Protein AF-0000000075460257 (afdb_homodimer)

Secondary structure (DSSP, 8-state):
------------------HHHHHHHHHHHTEE-----SSSTTSS--EEGGG--TT--EEEEETTEEEEE-HHHHHHH-HHHHHHHHHHHHS-SS--EETTEEEEEE-S-HHHHHHHHHHHHHGGGTTT-TTS---HHHHHHHHHHHHHTT-HHHHHHHHHHHHHH-TTT--GGGTSS-------/------------------HHHHHHHHHHHTEE-----SSSTTSS--EEGGG--TT--EEEEETTEEEEE-HHHHHHH-HHHHHHHHHHHHTTTS--EETTEEEEEE-S-HHHHHHHHHHHHHGGGTTT-TTS---HHHHHHHHHHHHHTT-HHHHHHHHHHHHHH-TTT--GGGTSS-------

Sequence (368 aa):
MVCHSQIQVDIGNNSTPSKKRRKLKKLEENVNTAYASQYAMETFQPWYAELCWHDRNIIIAADQMSFKLHTSMLEQHSSVFSKLLDDTQARHNSPELFEGCRILRVDDKGVYLAEFFWILYDGGGGFFDWRKPIEVTDLRRITLIAIKYKVQHIIDEAVICLEYFFPTSFKPDHFNSDFYIGSDMVCHSQIQVDIGNNSTPSKKRRKLKKLEENVNTAYASQYAMETFQPWYAELCWHDRNIIIAADQMSFKLHTSMLEQHSSVFSKLLDDTQARHNSPELFEGCRILRVDDKGVYLAEFFWILYDGGGGFFDWRKPIEVTDLRRITLIAIKYKVQHIIDEAVICLEYFFPTSFKPDHFNSDFYIGSD

Radius of gyration: 25.61 Å; Cα contacts (8 Å, |Δi|>4): 403; chains: 2; bounding box: 89×78×81 Å

Nearest PDB structures (foldseek):
  8h37-assembly1_P  TM=7.900E-01  e=2.612E-03  Homo sapiens
  4apf-assembly1_A-2  TM=6.770E-01  e=4.225E-03  Homo sapiens
  6ocr-assembly1_E  TM=6.531E-01  e=2.141E-02  Homo sapiens
  7sa1-assembly1_A  TM=5.956E-01  e=5.179E-01  Arabidopsis thaliana
  7sa1-assembly2_C  TM=5.948E-01  e=7.888E-01  Arabidopsis thaliana

Organism: Phanerochaete carnosa (strain HHB-10118-sp) (NCBI:txid650164)

Solvent-accessible surface area (backbone atoms only — not comparable to full-atom values): 21588 Å² total; per-residue (Å²): 135,84,84,79,78,77,79,79,76,78,78,76,79,81,74,67,79,51,75,68,56,52,56,51,44,52,58,57,61,46,30,46,68,64,89,50,61,83,80,84,52,75,80,57,45,43,34,44,41,88,46,63,50,90,71,41,55,27,31,42,38,15,78,69,22,27,38,46,35,45,62,51,63,42,39,74,46,9,68,50,48,36,49,53,52,48,50,54,62,68,45,50,102,67,67,54,66,56,96,88,16,45,57,47,78,49,88,53,60,27,73,59,48,50,53,46,51,36,32,66,68,61,45,43,83,50,67,80,37,82,90,49,92,71,57,67,68,59,51,51,50,50,36,51,52,23,56,74,36,49,25,56,71,57,35,51,54,42,48,54,46,37,52,68,78,33,52,86,78,49,58,71,75,55,64,78,39,83,68,67,77,69,84,117,136,82,82,79,79,79,78,79,76,79,76,77,80,80,75,67,79,51,74,69,55,50,57,52,45,50,56,55,60,45,30,45,64,65,90,50,62,83,80,88,51,75,80,57,42,42,33,42,42,87,49,63,50,89,70,40,56,27,30,40,36,15,76,70,22,24,38,46,35,45,61,50,63,41,40,74,47,9,65,51,48,35,48,53,50,48,51,49,56,67,56,45,86,65,64,52,66,56,96,89,15,45,57,46,76,49,88,51,59,26,74,61,47,50,52,48,50,38,33,67,69,60,46,43,84,49,66,80,39,83,89,50,92,71,56,67,66,58,51,50,50,50,36,50,52,24,56,75,36,48,26,57,70,57,36,52,53,41,49,53,47,37,50,67,77,33,50,87,78,46,58,70,74,54,65,79,41,82,68,65,77,69,86,117

Foldseek 3Di:
DPPPPPPPPCPPPPPPPDPVVVVLVVQVVQQDPPVCPDDPSVPAAGESNVQDDDPQAAWEGEDRYIYRHHLCLLVVQFVQSVVQVVCLVPDDPDFDDDPNHGYRYDHDHPSLVSQLVCCSPPNSVVQLPPVDDHDPVNLVSSLVVCLVRVRPVSVVSSLVSCCVVPVPVDDPVVSVPPPPPPPD/DPPPPPPPPCPPPPCPPDPVCVLLVVQVVQQDPPVCDDDPSVPAAGESNVQDDDPQAAWEGEDRYIYRHHLCLLVVQFVQSVVQVVVLVVVVPDFDDDPNHGYRYDHDHPSLVSQLVCCSPPVSVVQLPPVDDHDPVNLVSSCVVCLVRVRPVSVVSSLVSCCVVPVPVDDPVVSVPPPPPPPD

Structure (mmCIF, N/CA/C/O backbone):
data_AF-0000000075460257-model_v1
#
loop_
_entity.id
_entity.type
_entity.pdbx_description
1 polymer 'BTB domain-containing protein'
#
loop_
_atom_site.group_PDB
_atom_site.id
_atom_site.type_symbol
_atom_site.label_atom_id
_atom_site.label_alt_id
_atom_site.label_comp_id
_atom_site.label_asym_id
_atom_site.label_entity_id
_atom_site.label_seq_id
_atom_site.pdbx_PDB_ins_code
_atom_site.Cartn_x
_atom_site.Cartn_y
_atom_site.Cartn_z
_atom_site.occupancy
_atom_site.B_iso_or_equiv
_atom_site.auth_seq_id
_atom_site.auth_comp_id
_atom_site.auth_asym_id
_atom_site.auth_atom_id
_atom_site.pdbx_PDB_model_num
ATOM 1 N N . MET A 1 1 ? 17.438 47.594 53.219 1 24.16 1 MET A N 1
ATOM 2 C CA . MET A 1 1 ? 18.328 46.469 52.969 1 24.16 1 MET A CA 1
ATOM 3 C C . MET A 1 1 ? 17.562 45.25 52.438 1 24.16 1 MET A C 1
ATOM 5 O O . MET A 1 1 ? 16.859 44.594 53.188 1 24.16 1 MET A O 1
ATOM 9 N N . VAL A 1 2 ? 16.938 45.344 51.25 1 30.94 2 VAL A N 1
ATOM 10 C CA . VAL A 1 2 ? 15.906 44.531 50.625 1 30.94 2 VAL A CA 1
ATOM 11 C C . VAL A 1 2 ? 16.484 43.156 50.25 1 30.94 2 VAL A C 1
ATOM 13 O O . VAL A 1 2 ? 17.484 43.094 49.562 1 30.94 2 VAL A O 1
ATOM 16 N N . CYS A 1 3 ? 16.453 42.094 51.094 1 27.41 3 CYS A N 1
ATOM 17 C CA . CYS A 1 3 ? 17.016 40.75 51.094 1 27.41 3 CYS A CA 1
ATOM 18 C C . CYS A 1 3 ? 16.562 39.969 49.844 1 27.41 3 CYS A C 1
ATOM 20 O O . CYS A 1 3 ? 15.367 39.812 49.594 1 27.41 3 CYS A O 1
ATOM 22 N N . HIS A 1 4 ? 17.328 39.969 48.688 1 24.94 4 HIS A N 1
ATOM 23 C CA . HIS A 1 4 ? 17.234 39.344 47.375 1 24.94 4 HIS A CA 1
ATOM 24 C C . HIS A 1 4 ? 17.297 37.812 47.469 1 24.94 4 HIS A C 1
ATOM 26 O O . HIS A 1 4 ? 18.359 37.25 47.75 1 24.94 4 HIS A O 1
ATOM 32 N N . SER A 1 5 ? 16.438 37.156 48.125 1 26.36 5 SER A N 1
ATOM 33 C CA . SER A 1 5 ? 16.484 35.688 48.281 1 26.36 5 SER A CA 1
ATOM 34 C C . SER A 1 5 ? 16.562 35 46.906 1 26.36 5 SER A C 1
ATOM 36 O O . SER A 1 5 ? 15.734 35.25 46.031 1 26.36 5 SER A O 1
ATOM 38 N N . GLN A 1 6 ? 17.766 34.531 46.469 1 23.27 6 GLN A N 1
ATOM 39 C CA . GLN A 1 6 ? 18.203 33.812 45.281 1 23.27 6 GLN A CA 1
ATOM 40 C C . GLN A 1 6 ? 17.531 32.438 45.188 1 23.27 6 GLN A C 1
ATOM 42 O O . GLN A 1 6 ? 17.703 31.609 46.062 1 23.27 6 GLN A O 1
ATOM 47 N N . ILE A 1 7 ? 16.344 32.281 44.75 1 26.36 7 ILE A N 1
ATOM 48 C CA . ILE A 1 7 ? 15.664 31 44.562 1 26.36 7 ILE A CA 1
ATOM 49 C C . ILE A 1 7 ? 16.484 30.109 43.656 1 26.36 7 ILE A C 1
ATOM 51 O O . ILE A 1 7 ? 16.734 30.469 42.5 1 26.36 7 ILE A O 1
ATOM 55 N N . GLN A 1 8 ? 17.391 29.25 44.062 1 23.83 8 GLN A N 1
ATOM 56 C CA . GLN A 1 8 ? 18.219 28.25 43.375 1 23.83 8 GLN A CA 1
ATOM 57 C C . GLN A 1 8 ? 17.359 27.188 42.719 1 23.83 8 GLN A C 1
ATOM 59 O O . GLN A 1 8 ? 16.656 26.422 43.406 1 23.83 8 GLN A O 1
ATOM 64 N N . VAL A 1 9 ? 16.703 27.422 41.625 1 23.53 9 VAL A N 1
ATOM 65 C CA . VAL A 1 9 ? 15.953 26.422 40.875 1 23.53 9 VAL A CA 1
ATOM 66 C C . VAL A 1 9 ? 16.891 25.281 40.469 1 23.53 9 VAL A C 1
ATOM 68 O O . VAL A 1 9 ? 17.891 25.516 39.781 1 23.53 9 VAL A O 1
ATOM 71 N N . ASP A 1 10 ? 17.078 24.344 41.25 1 24.31 10 ASP A N 1
ATOM 72 C CA . ASP A 1 10 ? 17.828 23.109 40.969 1 24.31 10 ASP A CA 1
ATOM 73 C C . ASP A 1 10 ? 17.297 22.422 39.719 1 24.31 10 ASP A C 1
ATOM 75 O O . ASP A 1 10 ? 16.156 21.984 39.656 1 24.31 10 ASP A O 1
ATOM 79 N N . ILE A 1 11 ? 17.672 22.797 38.5 1 26.34 11 ILE A N 1
ATOM 80 C CA . ILE A 1 11 ? 17.484 22.234 37.156 1 26.34 11 ILE A CA 1
ATOM 81 C C . ILE A 1 11 ? 18.031 20.797 37.125 1 26.34 11 ILE A C 1
ATOM 83 O O . ILE A 1 11 ? 19.234 20.594 37.031 1 26.34 11 ILE A O 1
ATOM 87 N N . GLY A 1 12 ? 17.672 19.922 38 1 27.73 12 GLY A N 1
ATOM 88 C CA . GLY A 1 12 ? 18.172 18.547 37.906 1 27.73 12 GLY A CA 1
ATOM 89 C C . GLY A 1 12 ? 17.969 17.922 36.562 1 27.73 12 GLY A C 1
ATOM 90 O O . GLY A 1 12 ? 16.906 18.047 35.938 1 27.73 12 GLY A O 1
ATOM 91 N N . ASN A 1 13 ? 18.953 17.609 35.625 1 28.73 13 ASN A N 1
ATOM 92 C CA . ASN A 1 13 ? 19.281 17.109 34.312 1 28.73 13 ASN A CA 1
ATOM 93 C C . ASN A 1 13 ? 18.703 15.734 34.031 1 28.73 13 ASN A C 1
ATOM 95 O O . ASN A 1 13 ? 19.375 14.852 33.5 1 28.73 13 ASN A O 1
ATOM 99 N N . ASN A 1 14 ? 17.859 15.086 34.75 1 32.94 14 ASN A N 1
ATOM 100 C CA . ASN A 1 14 ? 17.516 13.719 34.406 1 32.94 14 ASN A CA 1
ATOM 101 C C . ASN A 1 14 ? 16.781 13.656 33.062 1 32.94 14 ASN A C 1
ATOM 103 O O . ASN A 1 14 ? 15.586 13.938 33 1 32.94 14 ASN A O 1
ATOM 107 N N . SER A 1 15 ? 17.375 14.008 31.906 1 30.78 15 SER A N 1
ATOM 108 C CA . SER A 1 15 ? 16.844 14.094 30.547 1 30.78 15 SER A CA 1
ATOM 109 C C . SER A 1 15 ? 16.203 12.781 30.125 1 30.78 15 SER A C 1
ATOM 111 O O . SER A 1 15 ? 16.875 11.742 30.094 1 30.78 15 SER A O 1
ATOM 113 N N . THR A 1 16 ? 15.031 12.438 30.5 1 36.16 16 THR A N 1
ATOM 114 C CA . THR A 1 16 ? 14.219 11.375 29.938 1 36.16 16 THR A CA 1
ATOM 115 C C . THR A 1 16 ? 14.383 11.312 28.422 1 36.16 16 THR A C 1
ATOM 117 O O . THR A 1 16 ? 14.367 12.344 27.75 1 36.16 16 THR A O 1
ATOM 120 N N . PRO A 1 17 ? 15.062 10.25 27.984 1 41.69 17 PRO A N 1
ATOM 121 C CA . PRO A 1 17 ? 15.336 10.164 26.547 1 41.69 17 PRO A CA 1
ATOM 122 C C . PRO A 1 17 ? 14.164 10.648 25.703 1 41.69 17 PRO A C 1
ATOM 124 O O . PRO A 1 17 ? 13 10.422 26.062 1 41.69 17 PRO A O 1
ATOM 127 N N . SER A 1 18 ? 14.328 11.547 24.906 1 40.16 18 SER A N 1
ATOM 128 C CA . SER A 1 18 ? 13.352 12.281 24.109 1 40.16 18 SER A CA 1
ATOM 129 C C . SER A 1 18 ? 12.469 11.328 23.312 1 40.16 18 SER A C 1
ATOM 131 O O . SER A 1 18 ? 12.898 10.234 22.938 1 40.16 18 SER A O 1
ATOM 133 N N . LYS A 1 19 ? 11.133 11.508 23.266 1 42.16 19 LYS A N 1
ATOM 134 C CA . LYS A 1 19 ? 10.117 10.82 22.469 1 42.16 19 LYS A CA 1
ATOM 135 C C . LYS A 1 19 ? 10.664 10.391 21.125 1 42.16 19 LYS A C 1
ATOM 137 O O . LYS A 1 19 ? 10.242 9.375 20.562 1 42.16 19 LYS A O 1
ATOM 142 N N . LYS A 1 20 ? 11.602 11.234 20.469 1 42.28 20 LYS A N 1
ATOM 143 C CA . LYS A 1 20 ? 12.328 10.906 19.25 1 42.28 20 LYS A CA 1
ATOM 144 C C . LYS A 1 20 ? 13.086 9.586 19.406 1 42.28 20 LYS A C 1
ATOM 146 O O . LYS A 1 20 ? 13.086 8.758 18.484 1 42.28 20 LYS A O 1
ATOM 151 N N . ARG A 1 21 ? 13.773 9.359 20.484 1 48.41 21 ARG A N 1
ATOM 152 C CA . ARG A 1 21 ? 14.633 8.211 20.734 1 48.41 21 ARG A CA 1
ATOM 153 C C . ARG A 1 21 ? 13.805 6.938 20.906 1 48.41 21 ARG A C 1
ATOM 155 O O . ARG A 1 21 ? 14.234 5.859 20.484 1 48.41 21 ARG A O 1
ATOM 162 N N . ARG A 1 22 ? 12.57 7.086 21.344 1 41.91 22 ARG A N 1
ATOM 163 C CA . ARG A 1 22 ? 11.773 5.895 21.625 1 41.91 22 ARG A CA 1
ATOM 164 C C . ARG A 1 22 ? 11.227 5.289 20.344 1 41.91 22 ARG A C 1
ATOM 166 O O . ARG A 1 22 ? 11.219 4.066 20.172 1 41.91 22 ARG A O 1
ATOM 173 N N . LYS A 1 23 ? 10.672 6.102 19.484 1 43.91 23 LYS A N 1
ATOM 174 C CA . LYS A 1 23 ? 10.148 5.621 18.203 1 43.91 23 LYS A CA 1
ATOM 175 C C . LYS A 1 23 ? 11.266 5.066 17.328 1 43.91 23 LYS A C 1
ATOM 177 O O . LYS A 1 23 ? 11.109 4.016 16.703 1 43.91 23 LYS A O 1
ATOM 182 N N . LEU A 1 24 ? 12.383 5.715 17.328 1 47.12 24 LEU A N 1
ATOM 183 C CA . LEU A 1 24 ? 13.555 5.211 16.625 1 47.12 24 LEU A CA 1
ATOM 184 C C . LEU A 1 24 ? 13.992 3.863 17.188 1 47.12 24 LEU A C 1
ATOM 186 O O . LEU A 1 24 ? 14.352 2.955 16.422 1 47.12 24 LEU A O 1
ATOM 190 N N . LYS A 1 25 ? 13.945 3.848 18.438 1 48.03 25 LYS A N 1
ATOM 191 C CA . LYS A 1 25 ? 14.336 2.605 19.094 1 48.03 25 LYS A CA 1
ATOM 192 C C . LYS A 1 25 ? 13.383 1.47 18.734 1 48.03 25 LYS A C 1
ATOM 194 O O . LYS A 1 25 ? 13.812 0.341 18.5 1 48.03 25 LYS A O 1
ATOM 199 N N . LYS A 1 26 ? 12.117 1.78 18.703 1 47.75 26 LYS A N 1
ATOM 200 C CA . LYS A 1 26 ? 11.156 0.732 18.359 1 47.75 26 LYS A CA 1
ATOM 201 C C . LYS A 1 26 ? 11.328 0.271 16.922 1 47.75 26 LYS A C 1
ATOM 203 O O . LYS A 1 26 ? 11.219 -0.922 16.625 1 47.75 26 LYS A O 1
ATOM 208 N N . LEU A 1 27 ? 11.578 1.209 16.047 1 47.38 27 LEU A N 1
ATOM 209 C CA . LEU A 1 27 ? 11.875 0.872 14.648 1 47.38 27 LEU A CA 1
ATOM 210 C C . LEU A 1 27 ? 13.141 0.035 14.547 1 47.38 27 LEU A C 1
ATOM 212 O O . LEU A 1 27 ? 13.195 -0.934 13.789 1 47.38 27 LEU A O 1
ATOM 216 N N . GLU A 1 28 ? 14.109 0.476 15.359 1 49.75 28 GLU A N 1
ATOM 217 C CA . GLU A 1 28 ? 15.352 -0.292 15.422 1 49.75 28 GLU A CA 1
ATOM 218 C C . GLU A 1 28 ? 15.109 -1.681 16 1 49.75 28 GLU A C 1
ATOM 220 O O . GLU A 1 28 ? 15.711 -2.66 15.562 1 49.75 28 GLU A O 1
ATOM 225 N N . GLU A 1 29 ? 14.219 -1.732 16.906 1 50.56 29 GLU A N 1
ATOM 226 C CA . GLU A 1 29 ? 13.953 -3.016 17.547 1 50.56 29 GLU A CA 1
ATOM 227 C C . GLU A 1 29 ? 13.25 -3.977 16.594 1 50.56 29 GLU A C 1
ATOM 229 O O . GLU A 1 29 ? 13.438 -5.191 16.672 1 50.56 29 GLU A O 1
ATOM 234 N N . ASN A 1 30 ? 12.414 -3.424 15.719 1 45.25 30 ASN A N 1
ATOM 235 C CA . ASN A 1 30 ? 11.688 -4.32 14.82 1 45.25 30 ASN A CA 1
ATOM 236 C C . ASN A 1 30 ? 12.586 -4.824 13.695 1 45.25 30 ASN A C 1
ATOM 238 O O . ASN A 1 30 ? 12.102 -5.461 12.75 1 45.25 30 ASN A O 1
ATOM 242 N N . VAL A 1 31 ? 13.773 -4.406 13.688 1 40.16 31 VAL A N 1
ATOM 243 C CA . VAL A 1 31 ? 14.742 -4.957 12.742 1 40.16 31 VAL A CA 1
ATOM 244 C C . VAL A 1 31 ? 15.156 -6.355 13.195 1 40.16 31 VAL A C 1
ATOM 246 O O . VAL A 1 31 ? 15.711 -6.527 14.289 1 40.16 31 VAL A O 1
ATOM 249 N N . ASN A 1 32 ? 14.328 -7.395 12.883 1 40.88 32 ASN A N 1
ATOM 250 C CA . ASN A 1 32 ? 14.672 -8.773 13.219 1 40.88 32 ASN A CA 1
ATOM 251 C C . ASN A 1 32 ? 15.992 -9.188 12.578 1 40.88 32 ASN A C 1
ATOM 253 O O . ASN A 1 32 ? 16.188 -9.016 11.375 1 40.88 32 ASN A O 1
ATOM 257 N N . THR A 1 33 ? 17.016 -9.406 13.398 1 35.09 33 THR A N 1
ATOM 258 C CA . THR A 1 33 ? 18.281 -10.039 13.094 1 35.09 33 THR A CA 1
ATOM 259 C C . THR A 1 33 ? 18.094 -11.492 12.688 1 35.09 33 THR A C 1
ATOM 261 O O . THR A 1 33 ? 19.031 -12.164 12.273 1 35.09 33 THR A O 1
ATOM 264 N N . ALA A 1 34 ? 16.906 -12.109 12.836 1 32.22 34 ALA A N 1
ATOM 265 C CA . ALA A 1 34 ? 16.938 -13.57 12.812 1 32.22 34 ALA A CA 1
ATOM 266 C C . ALA A 1 34 ? 17.25 -14.086 11.414 1 32.22 34 ALA A C 1
ATOM 268 O O . ALA A 1 34 ? 17.703 -15.227 11.25 1 32.22 34 ALA A O 1
ATOM 269 N N . TYR A 1 35 ? 16.422 -13.719 10.414 1 32.41 35 TYR A N 1
ATOM 270 C CA . TYR A 1 35 ? 16.734 -14.5 9.219 1 32.41 35 TYR A CA 1
ATOM 271 C C . TYR A 1 35 ? 18.219 -14.422 8.883 1 32.41 35 TYR A C 1
ATOM 273 O O . TYR A 1 35 ? 18.594 -13.875 7.844 1 32.41 35 TYR A O 1
ATOM 281 N N . ALA A 1 36 ? 19.078 -14.203 9.844 1 30.14 36 ALA A N 1
ATOM 282 C CA . ALA A 1 36 ? 20.516 -14.422 9.656 1 30.14 36 ALA A CA 1
ATOM 283 C C . ALA A 1 36 ? 20.812 -15.867 9.266 1 30.14 36 ALA A C 1
ATOM 285 O O . ALA A 1 36 ? 20.984 -16.719 10.125 1 30.14 36 ALA A O 1
ATOM 286 N N . SER A 1 37 ? 20.062 -16.578 8.422 1 29.92 37 SER A N 1
ATOM 287 C CA . SER A 1 37 ? 20.734 -17.844 8.148 1 29.92 37 SER A CA 1
ATOM 288 C C . SER A 1 37 ? 22.234 -17.641 8.023 1 29.92 37 SER A C 1
ATOM 290 O O . SER A 1 37 ? 22.719 -16.531 7.824 1 29.92 37 SER A O 1
ATOM 292 N N . GLN A 1 38 ? 23.125 -18.891 7.688 1 29.7 38 GLN A N 1
ATOM 293 C CA . GLN A 1 38 ? 24.531 -19.266 7.797 1 29.7 38 GLN A CA 1
ATOM 294 C C . GLN A 1 38 ? 25.438 -18.25 7.094 1 29.7 38 GLN A C 1
ATOM 296 O O . GLN A 1 38 ? 26.422 -17.797 7.664 1 29.7 38 GLN A 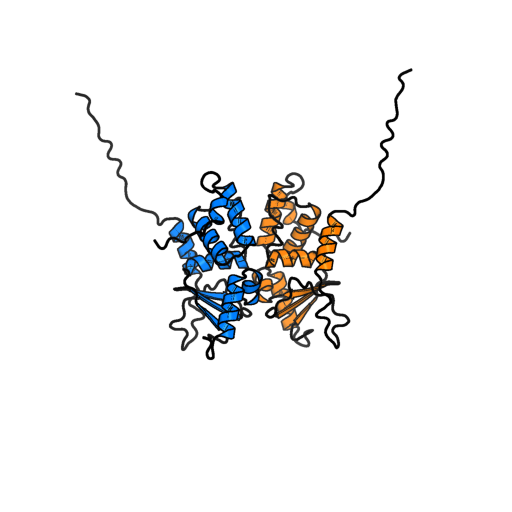O 1
ATOM 301 N N . TYR A 1 39 ? 25.938 -18.562 5.672 1 31.02 39 TYR A N 1
ATOM 302 C CA . TYR A 1 39 ? 27.156 -17.984 5.125 1 31.02 39 TYR A CA 1
ATOM 303 C C . TYR A 1 39 ? 27.094 -16.469 5.129 1 31.02 39 TYR A C 1
ATOM 305 O O . TYR A 1 39 ? 27.828 -15.812 5.871 1 31.02 39 TYR A O 1
ATOM 313 N N . ALA A 1 40 ? 26.922 -15.766 3.824 1 31.42 40 ALA A N 1
ATOM 314 C CA . ALA A 1 40 ? 27.203 -14.398 3.395 1 31.42 40 ALA A CA 1
ATOM 315 C C . ALA A 1 40 ? 26.25 -13.414 4.043 1 31.42 40 ALA A C 1
ATOM 317 O O . ALA A 1 40 ? 26.172 -12.25 3.633 1 31.42 40 ALA A O 1
ATOM 318 N N . MET A 1 41 ? 25.234 -13.648 4.844 1 34.53 41 MET A N 1
ATOM 319 C CA . MET A 1 41 ? 24.344 -12.891 5.699 1 34.53 41 MET A CA 1
ATOM 320 C C . MET A 1 41 ? 25.109 -11.906 6.57 1 34.53 41 MET A C 1
ATOM 322 O O . MET A 1 41 ? 24.531 -11.227 7.418 1 34.53 41 MET A O 1
ATOM 326 N N . GLU A 1 42 ? 26.297 -12.219 6.91 1 38.47 42 GLU A N 1
ATOM 327 C CA . GLU A 1 42 ? 27.141 -11.453 7.812 1 38.47 42 GLU A CA 1
ATOM 328 C C . GLU A 1 42 ? 26.906 -9.953 7.656 1 38.47 42 GLU A C 1
ATOM 330 O O . GLU A 1 42 ? 26.875 -9.219 8.641 1 38.47 42 GLU A O 1
ATOM 335 N N . THR A 1 43 ? 27.25 -9.367 6.438 1 43.25 43 THR A N 1
ATOM 336 C CA . THR A 1 43 ? 27.438 -7.926 6.293 1 43.25 43 THR A CA 1
ATOM 337 C C . THR A 1 43 ? 26.141 -7.254 5.863 1 43.25 43 THR A C 1
ATOM 339 O O . THR A 1 43 ? 26.141 -6.078 5.488 1 43.25 43 THR A O 1
ATOM 342 N N . PHE A 1 44 ? 25.156 -8.133 5.617 1 46.19 44 PHE A N 1
ATOM 343 C CA . PHE A 1 44 ? 24.062 -7.344 5.055 1 46.19 44 PHE A CA 1
ATOM 344 C C . PHE A 1 44 ? 23.25 -6.668 6.156 1 46.19 44 PHE A C 1
ATOM 346 O O . PHE A 1 44 ? 23.172 -7.18 7.273 1 46.19 44 PHE A O 1
ATOM 353 N N . GLN A 1 45 ? 22.984 -5.469 5.996 1 56.94 45 GLN A N 1
ATOM 354 C CA . GLN A 1 45 ? 22.25 -4.559 6.871 1 56.94 45 GLN A CA 1
ATOM 355 C C . GLN A 1 45 ? 20.953 -5.195 7.371 1 56.94 45 GLN A C 1
ATOM 357 O O . GLN A 1 45 ? 20.375 -6.039 6.688 1 56.94 45 GLN A O 1
ATOM 362 N N . PRO A 1 46 ? 20.703 -5.199 8.672 1 55.28 46 PRO A N 1
ATOM 363 C CA . PRO A 1 46 ? 19.469 -5.68 9.305 1 55.28 46 PRO A CA 1
ATOM 364 C C . PRO A 1 46 ? 18.219 -5.34 8.492 1 55.28 46 PRO A C 1
ATOM 366 O O . PRO A 1 46 ? 18.172 -4.297 7.84 1 55.28 46 PRO A O 1
ATOM 369 N N . TRP A 1 47 ? 17.344 -6.398 8.328 1 66.12 47 TRP A N 1
ATOM 370 C CA . TRP A 1 47 ? 16.078 -6.234 7.637 1 66.12 47 TRP A CA 1
ATOM 371 C C . TRP A 1 47 ? 15.062 -5.508 8.523 1 66.12 47 TRP A C 1
ATOM 373 O O . TRP A 1 47 ? 15.047 -5.699 9.742 1 66.12 47 TRP A O 1
ATOM 383 N N . TYR A 1 48 ? 14.422 -4.621 7.914 1 69.56 48 TYR A N 1
ATOM 384 C CA . TYR A 1 48 ? 13.203 -4.176 8.578 1 69.56 48 TYR A CA 1
ATOM 385 C C . TYR A 1 48 ? 12.133 -5.262 8.523 1 69.56 48 TYR A C 1
ATOM 387 O O . TYR A 1 48 ? 11.414 -5.383 7.535 1 69.56 48 TYR A O 1
ATOM 395 N N . ALA A 1 49 ? 12.125 -6.094 9.492 1 69.62 49 ALA A N 1
ATOM 396 C CA . ALA A 1 49 ? 11.406 -7.363 9.555 1 69.62 49 ALA A CA 1
ATOM 397 C C . ALA A 1 49 ? 9.93 -7.164 9.227 1 69.62 49 ALA A C 1
ATOM 399 O O . ALA A 1 49 ? 9.297 -8.047 8.633 1 69.62 49 ALA A O 1
ATOM 400 N N . GLU A 1 50 ? 9.445 -6.008 9.477 1 71.31 50 GLU A N 1
ATOM 401 C CA . GLU A 1 50 ? 8.008 -5.773 9.305 1 71.31 50 GLU A CA 1
ATOM 402 C C . GLU A 1 50 ? 7.621 -5.77 7.832 1 71.31 50 GLU A C 1
ATOM 404 O O . GLU A 1 50 ? 6.449 -5.945 7.492 1 71.31 50 GLU A O 1
ATOM 409 N N . LEU A 1 51 ? 8.625 -5.711 7.066 1 75.12 51 LEU A N 1
ATOM 410 C CA . LEU A 1 51 ? 8.312 -5.641 5.645 1 75.12 51 LEU A CA 1
ATOM 411 C C . LEU A 1 51 ? 8.828 -6.879 4.918 1 75.12 51 LEU A C 1
ATOM 413 O O . LEU A 1 51 ? 8.758 -6.957 3.688 1 75.12 51 LEU A O 1
ATOM 417 N N . CYS A 1 52 ? 9.195 -7.828 5.668 1 80.38 52 CYS A N 1
ATOM 418 C CA . CYS A 1 52 ? 9.75 -9 5 1 80.38 52 CYS A CA 1
ATOM 419 C C . CYS A 1 52 ? 8.664 -10.039 4.738 1 80.38 52 CYS A C 1
ATOM 421 O O . CYS A 1 52 ? 8.188 -10.695 5.664 1 80.38 52 CYS A O 1
ATOM 423 N N . TRP A 1 53 ? 8.297 -10.102 3.477 1 87.56 53 TRP A N 1
ATOM 424 C CA . TRP A 1 53 ? 7.281 -11.055 3.041 1 87.56 53 TRP A CA 1
ATOM 425 C C . TRP A 1 53 ? 7.781 -11.883 1.866 1 87.56 53 TRP A C 1
ATOM 427 O O . TRP A 1 53 ? 8.703 -11.477 1.157 1 87.56 53 TRP A O 1
ATOM 437 N N . HIS A 1 54 ? 7.262 -13.023 1.611 1 89.62 54 HIS A N 1
ATOM 438 C CA . HIS A 1 54 ? 7.781 -14.078 0.749 1 89.62 54 HIS A CA 1
ATOM 439 C C . HIS A 1 54 ? 7.742 -13.656 -0.718 1 89.62 54 HIS A C 1
ATOM 441 O O . HIS A 1 54 ? 8.539 -14.133 -1.526 1 89.62 54 HIS A O 1
ATOM 447 N N . ASP A 1 55 ? 6.848 -12.797 -1.121 1 94.06 55 ASP A N 1
ATOM 448 C CA . ASP A 1 55 ? 6.719 -12.516 -2.547 1 94.06 55 ASP A CA 1
ATOM 449 C C . ASP A 1 55 ? 7.297 -11.148 -2.889 1 94.06 55 ASP A C 1
ATOM 451 O O . ASP A 1 55 ? 7.094 -10.641 -3.994 1 94.06 55 ASP A O 1
ATOM 455 N N . ARG A 1 56 ? 7.941 -10.562 -1.919 1 93.88 56 ARG A N 1
ATOM 456 C CA . ARG A 1 56 ? 8.727 -9.367 -2.221 1 93.88 56 ARG A CA 1
ATOM 457 C C . ARG A 1 56 ? 9.984 -9.727 -3.002 1 93.88 56 ARG A C 1
ATOM 459 O O . ARG A 1 56 ? 10.602 -10.766 -2.75 1 93.88 56 ARG A O 1
ATOM 466 N N . ASN A 1 57 ? 10.414 -8.852 -3.973 1 94.5 57 ASN A N 1
ATOM 467 C CA . ASN A 1 57 ? 11.344 -9.383 -4.969 1 94.5 57 ASN A CA 1
ATOM 468 C C . ASN A 1 57 ? 12.461 -8.383 -5.27 1 94.5 57 ASN A C 1
ATOM 470 O O . ASN A 1 57 ? 13.164 -8.523 -6.273 1 94.5 57 ASN A O 1
ATOM 474 N N . ILE A 1 58 ? 12.602 -7.395 -4.477 1 94.5 58 ILE A N 1
ATOM 475 C CA . ILE A 1 58 ? 13.711 -6.461 -4.602 1 94.5 58 ILE A CA 1
ATOM 476 C C . ILE A 1 58 ? 14.156 -6.004 -3.213 1 94.5 58 ILE A C 1
ATOM 478 O O . ILE A 1 58 ? 13.352 -5.938 -2.285 1 94.5 58 ILE A O 1
ATOM 482 N N . ILE A 1 59 ? 15.406 -5.711 -3.133 1 92.88 59 ILE A N 1
ATOM 483 C CA . ILE A 1 59 ? 15.953 -5.242 -1.865 1 92.88 59 ILE A CA 1
ATOM 484 C C . ILE A 1 59 ? 16.469 -3.811 -2.021 1 92.88 59 ILE A C 1
ATOM 486 O O . ILE A 1 59 ? 17.266 -3.527 -2.91 1 92.88 59 ILE A O 1
ATOM 490 N N . ILE A 1 60 ? 15.961 -2.926 -1.204 1 94.75 60 ILE A N 1
ATOM 491 C CA . ILE A 1 60 ? 16.516 -1.581 -1.078 1 94.75 60 ILE A CA 1
ATOM 492 C C . ILE A 1 60 ? 17.5 -1.535 0.085 1 94.75 60 ILE A C 1
ATOM 494 O O . ILE A 1 60 ? 17.125 -1.814 1.229 1 94.75 60 ILE A O 1
ATOM 498 N N . ALA A 1 61 ? 18.688 -1.227 -0.219 1 92.44 61 ALA A N 1
ATOM 499 C CA . ALA A 1 61 ? 19.734 -1.127 0.805 1 92.44 61 ALA A CA 1
ATOM 500 C C . ALA A 1 61 ? 20.062 0.331 1.115 1 92.44 61 ALA A C 1
ATOM 502 O O . ALA A 1 61 ? 20.406 1.1 0.216 1 92.44 61 ALA A O 1
ATOM 503 N N . ALA A 1 62 ? 19.844 0.769 2.361 1 91.06 62 ALA A N 1
ATOM 504 C CA . ALA A 1 62 ? 20.141 2.113 2.852 1 91.06 62 ALA A CA 1
ATOM 505 C C . ALA A 1 62 ? 20.969 2.062 4.129 1 91.06 62 ALA A C 1
ATOM 507 O O . ALA A 1 62 ? 20.5 1.606 5.172 1 91.06 62 ALA A O 1
ATOM 508 N N . ASP A 1 63 ? 22.062 2.699 4.117 1 86.19 63 ASP A N 1
ATOM 509 C CA . ASP A 1 63 ? 22.984 2.762 5.25 1 86.19 63 ASP A CA 1
ATOM 510 C C . ASP A 1 63 ? 22.984 1.45 6.031 1 86.19 63 ASP A C 1
ATOM 512 O O . ASP A 1 63 ? 23.391 0.412 5.516 1 86.19 63 ASP A O 1
ATOM 516 N N . GLN A 1 64 ? 22.234 1.399 7.238 1 81.75 64 GLN A N 1
ATOM 517 C CA . GLN A 1 64 ? 22.344 0.233 8.109 1 81.75 64 GLN A CA 1
ATOM 518 C C . GLN A 1 64 ? 21.078 -0.628 8.023 1 81.75 64 GLN A C 1
ATOM 520 O O . GLN A 1 64 ? 20.906 -1.547 8.828 1 81.75 64 GLN A O 1
ATOM 525 N N . MET A 1 65 ? 20.344 -0.35 6.984 1 88.38 65 MET A N 1
ATOM 526 C CA . MET A 1 65 ? 19.078 -1.087 6.895 1 88.38 65 MET A CA 1
ATOM 527 C C . MET A 1 65 ? 18.797 -1.498 5.457 1 88.38 65 MET A C 1
ATOM 529 O O . MET A 1 65 ? 19.203 -0.813 4.516 1 88.38 65 MET A O 1
ATOM 533 N N . SER A 1 66 ? 18.109 -2.68 5.391 1 90.31 66 SER A N 1
ATOM 534 C CA . SER A 1 66 ? 17.625 -3.156 4.098 1 90.31 66 SER A CA 1
ATOM 535 C C . SER A 1 66 ? 16.125 -3.457 4.137 1 90.31 66 SER A C 1
ATOM 537 O O . SER A 1 66 ? 15.586 -3.785 5.195 1 90.31 66 SER A O 1
ATOM 539 N N . PHE A 1 67 ? 15.508 -3.32 3.014 1 92.94 67 PHE A N 1
ATOM 540 C CA . PHE A 1 67 ? 14.062 -3.502 2.885 1 92.94 67 PHE A CA 1
ATOM 541 C C . PHE A 1 67 ? 13.734 -4.391 1.69 1 92.94 67 PHE A C 1
ATOM 543 O O . PHE A 1 67 ? 14.133 -4.09 0.562 1 92.94 67 PHE A O 1
ATOM 550 N N . LYS A 1 68 ? 13.109 -5.473 2.006 1 93.5 68 LYS A N 1
ATOM 551 C CA . LYS A 1 68 ? 12.586 -6.293 0.916 1 93.5 68 LYS A CA 1
ATOM 552 C C . LYS A 1 68 ? 11.18 -5.84 0.512 1 93.5 68 LYS A C 1
ATOM 554 O O . LYS A 1 68 ? 10.266 -5.816 1.34 1 93.5 68 LYS A O 1
ATOM 559 N N . LEU A 1 69 ? 11.055 -5.418 -0.807 1 95.94 69 LEU A N 1
ATOM 560 C CA . LEU A 1 69 ? 9.836 -4.777 -1.288 1 95.94 69 LEU A CA 1
ATOM 561 C C . LEU A 1 69 ? 9.398 -5.375 -2.619 1 95.94 69 LEU A C 1
ATOM 563 O O . LEU A 1 69 ? 10.039 -6.289 -3.137 1 95.94 69 LEU A O 1
ATOM 567 N N . HIS A 1 70 ? 8.25 -4.977 -3.076 1 96.56 70 HIS A N 1
ATOM 568 C CA . HIS A 1 70 ? 7.793 -5.316 -4.418 1 96.56 70 HIS A CA 1
ATOM 569 C C . HIS A 1 70 ? 8.281 -4.289 -5.438 1 96.56 70 HIS A C 1
ATOM 571 O O . HIS A 1 70 ? 8.078 -3.086 -5.258 1 96.56 70 HIS A O 1
ATOM 577 N N . THR A 1 71 ? 8.805 -4.805 -6.539 1 96.5 71 THR A N 1
ATOM 578 C CA . THR A 1 71 ? 9.242 -3.916 -7.609 1 96.5 71 THR A CA 1
ATOM 579 C C . THR A 1 71 ? 8.078 -3.061 -8.109 1 96.5 71 THR A C 1
ATOM 581 O O . THR A 1 71 ? 8.219 -1.847 -8.273 1 96.5 71 THR A O 1
ATOM 584 N N . SER A 1 72 ? 6.926 -3.648 -8.242 1 95.69 72 SER A N 1
ATOM 585 C CA . SER A 1 72 ? 5.777 -2.949 -8.812 1 95.69 72 SER A CA 1
ATOM 586 C C . SER A 1 72 ? 5.254 -1.878 -7.867 1 95.69 72 SER A C 1
ATOM 588 O O . SER A 1 72 ? 4.766 -0.836 -8.305 1 95.69 72 SER A O 1
ATOM 590 N N . MET A 1 73 ? 5.324 -2.127 -6.566 1 95.94 73 MET A N 1
ATOM 591 C CA . MET A 1 73 ? 4.898 -1.124 -5.598 1 95.94 73 MET A CA 1
ATOM 592 C C . MET A 1 73 ? 5.738 0.142 -5.715 1 95.94 73 MET A C 1
ATOM 594 O O . MET A 1 73 ? 5.215 1.253 -5.637 1 95.94 73 MET A O 1
ATOM 598 N N . LEU A 1 74 ? 7.023 -0.051 -5.914 1 96.62 74 LEU A N 1
ATOM 599 C CA . LEU A 1 74 ? 7.922 1.086 -6.082 1 96.62 74 LEU A CA 1
ATOM 600 C C . LEU A 1 74 ? 7.656 1.802 -7.398 1 96.62 74 LEU A C 1
ATOM 602 O O . LEU A 1 74 ? 7.516 3.027 -7.43 1 96.62 74 LEU A O 1
ATOM 606 N N . GLU A 1 75 ? 7.508 1.037 -8.43 1 95.94 75 GLU A N 1
ATOM 607 C CA . GLU A 1 75 ? 7.293 1.601 -9.758 1 95.94 75 GLU A CA 1
ATOM 608 C C . GLU A 1 75 ? 5.949 2.318 -9.844 1 95.94 75 GLU A C 1
ATOM 610 O O . GLU A 1 75 ? 5.844 3.377 -10.469 1 95.94 75 GLU A O 1
ATOM 615 N N . GLN A 1 76 ? 5.008 1.78 -9.289 1 94.38 76 GLN A N 1
ATOM 616 C CA . GLN A 1 76 ? 3.65 2.311 -9.352 1 94.38 76 GLN A CA 1
ATOM 617 C C . GLN A 1 76 ? 3.559 3.67 -8.664 1 94.38 76 GLN A C 1
ATOM 619 O O . GLN A 1 76 ? 2.818 4.547 -9.109 1 94.38 76 GLN A O 1
ATOM 624 N N . HIS A 1 77 ? 4.344 3.883 -7.613 1 96.06 77 HIS A N 1
ATOM 625 C CA . HIS A 1 77 ? 4.137 5.059 -6.773 1 96.06 77 HIS A CA 1
ATOM 626 C C . HIS A 1 77 ? 5.227 6.098 -7.004 1 96.06 77 HIS A C 1
ATOM 628 O O . HIS A 1 77 ? 5.102 7.242 -6.566 1 96.06 77 HIS A O 1
ATOM 634 N N . SER A 1 78 ? 6.25 5.715 -7.715 1 97 78 SER A N 1
ATOM 635 C CA . SER A 1 78 ? 7.391 6.617 -7.836 1 97 78 SER A CA 1
ATOM 636 C C . SER A 1 78 ? 8.062 6.477 -9.203 1 97 78 SER A C 1
ATOM 638 O O . SER A 1 78 ? 8.656 5.441 -9.5 1 97 78 SER A O 1
ATOM 640 N N . SER A 1 79 ? 8.031 7.551 -9.969 1 96.81 79 SER A N 1
ATOM 641 C CA . SER A 1 79 ? 8.766 7.551 -11.234 1 96.81 79 SER A CA 1
ATOM 642 C C . SER A 1 79 ? 10.273 7.496 -11 1 96.81 79 SER A C 1
ATOM 644 O O . SER A 1 79 ? 11.023 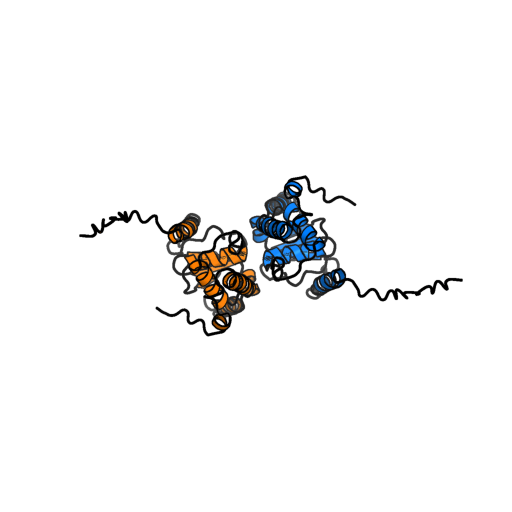6.996 -11.844 1 96.81 79 SER A O 1
ATOM 646 N N . VAL A 1 80 ? 10.727 8.023 -9.883 1 97 80 VAL A N 1
ATOM 647 C CA . VAL A 1 80 ? 12.141 7.992 -9.539 1 97 80 VAL A CA 1
ATOM 648 C C . VAL A 1 80 ? 12.586 6.555 -9.289 1 97 80 VAL A C 1
ATOM 650 O O . VAL A 1 80 ? 13.594 6.102 -9.844 1 97 80 VAL A O 1
ATOM 653 N N . PHE A 1 81 ? 11.812 5.812 -8.508 1 96.75 81 PHE A N 1
ATOM 654 C CA . PHE A 1 81 ? 12.141 4.406 -8.297 1 96.75 81 PHE A CA 1
ATOM 655 C C . PHE A 1 81 ? 12.047 3.623 -9.602 1 96.75 81 PHE A C 1
ATOM 657 O O . PHE A 1 81 ? 12.867 2.736 -9.859 1 96.75 81 PHE A O 1
ATOM 664 N N . SER A 1 82 ? 11.078 3.949 -10.43 1 96.25 82 SER A N 1
ATOM 665 C CA . SER A 1 82 ? 10.961 3.283 -11.719 1 96.25 82 SER A CA 1
ATOM 666 C C . SER A 1 82 ? 12.219 3.465 -12.555 1 96.25 82 SER A C 1
ATOM 668 O O . SER A 1 82 ? 12.742 2.5 -13.117 1 96.25 82 SER A O 1
ATOM 670 N N . LYS A 1 83 ? 12.688 4.621 -12.578 1 95.19 83 LYS A N 1
ATOM 671 C CA . LYS A 1 83 ? 13.891 4.926 -13.352 1 95.19 83 LYS A CA 1
ATOM 672 C C . LYS A 1 83 ? 15.117 4.254 -12.742 1 95.19 83 LYS A C 1
ATOM 674 O O . LYS A 1 83 ? 15.945 3.695 -13.453 1 95.19 83 LYS A O 1
ATOM 679 N N . LEU A 1 84 ? 15.258 4.289 -11.438 1 93.69 84 LEU A N 1
ATOM 680 C CA . LEU A 1 84 ? 16.391 3.666 -10.758 1 93.69 84 LEU A CA 1
ATOM 681 C C . LEU A 1 84 ? 16.422 2.166 -11.031 1 93.69 84 LEU A C 1
ATOM 683 O O . LEU A 1 84 ? 17.5 1.597 -11.258 1 93.69 84 LEU A O 1
ATOM 687 N N . LEU A 1 85 ? 15.266 1.594 -11.031 1 92.19 85 LEU A N 1
ATOM 688 C CA . LEU A 1 85 ? 15.172 0.158 -11.273 1 92.19 85 LEU A CA 1
ATOM 689 C C . LEU A 1 85 ? 15.516 -0.171 -12.719 1 92.19 85 LEU A C 1
ATOM 691 O O . LEU A 1 85 ? 16.203 -1.162 -12.992 1 92.19 85 LEU A O 1
ATOM 695 N N . ASP A 1 86 ? 15.039 0.663 -13.578 1 89.88 86 ASP A N 1
ATOM 696 C CA . ASP A 1 86 ? 15.359 0.492 -14.992 1 89.88 86 ASP A CA 1
ATOM 697 C C . ASP A 1 86 ? 16.859 0.618 -15.227 1 89.88 86 ASP A C 1
ATOM 699 O O . ASP A 1 86 ? 17.453 -0.165 -15.984 1 89.88 86 ASP A O 1
ATOM 703 N N . ASP A 1 87 ? 17.422 1.56 -14.625 1 85.88 87 ASP A N 1
ATOM 704 C CA . ASP A 1 87 ? 18.844 1.804 -14.773 1 85.88 87 ASP A CA 1
ATOM 705 C C . ASP A 1 87 ? 19.656 0.627 -14.242 1 85.88 87 ASP A C 1
ATOM 707 O O . ASP A 1 87 ? 20.688 0.269 -14.82 1 85.88 87 ASP A O 1
ATOM 711 N N . THR A 1 88 ? 19.203 0.07 -13.125 1 79.94 88 THR A N 1
ATOM 712 C CA . THR A 1 88 ? 19.891 -1.069 -12.531 1 79.94 88 THR A CA 1
ATOM 713 C C . THR A 1 88 ? 19.766 -2.301 -13.422 1 79.94 88 THR A C 1
ATOM 715 O O . THR A 1 88 ? 20.688 -3.123 -13.492 1 79.94 88 THR A O 1
ATOM 718 N N . GLN A 1 89 ? 18.609 -2.332 -14.102 1 74.5 89 GLN A N 1
ATOM 719 C CA . GLN A 1 89 ? 18.391 -3.451 -15.016 1 74.5 89 GLN A CA 1
ATOM 720 C C . GLN A 1 89 ? 19.234 -3.297 -16.281 1 74.5 89 GLN A C 1
ATOM 722 O O . GLN A 1 89 ? 19.766 -4.281 -16.797 1 74.5 89 GLN A O 1
ATOM 727 N N . ALA A 1 90 ? 19.156 -2.105 -16.766 1 68.19 90 ALA A N 1
ATOM 728 C CA . ALA A 1 90 ? 19.891 -1.828 -18 1 68.19 90 ALA A CA 1
ATOM 729 C C . ALA A 1 90 ? 21.391 -1.975 -17.781 1 68.19 90 ALA A C 1
ATOM 731 O O . ALA A 1 90 ? 22.125 -2.408 -18.672 1 68.19 90 ALA A O 1
ATOM 732 N N . ARG A 1 91 ? 21.609 -1.233 -16.828 1 59.97 91 ARG A N 1
ATOM 733 C CA . ARG A 1 91 ? 23.047 -1.326 -16.594 1 59.97 91 ARG A CA 1
ATOM 734 C C . ARG A 1 91 ? 23.516 -2.779 -16.578 1 59.97 91 ARG A C 1
ATOM 736 O O . ARG A 1 91 ? 22.688 -3.697 -16.594 1 59.97 91 ARG A O 1
ATOM 743 N N . HIS A 1 92 ? 23.625 -3.588 -15.578 1 53.5 92 HIS A N 1
ATOM 744 C CA . HIS A 1 92 ? 24.984 -4.074 -15.445 1 53.5 92 HIS A CA 1
ATOM 745 C C . HIS A 1 92 ? 25.094 -5.535 -15.852 1 53.5 92 HIS A C 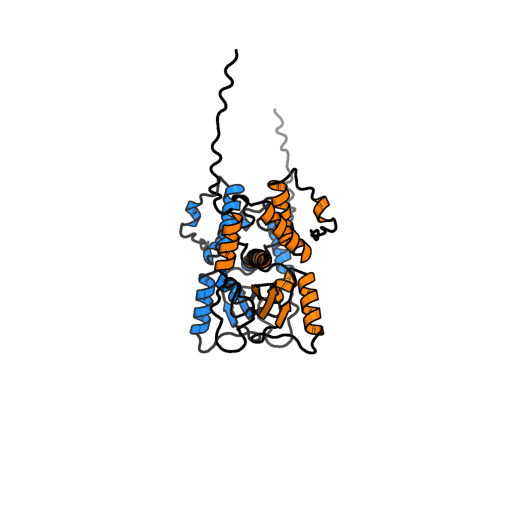1
ATOM 747 O O . HIS A 1 92 ? 24.125 -6.297 -15.727 1 53.5 92 HIS A O 1
ATOM 753 N N . ASN A 1 93 ? 25.781 -5.82 -16.703 1 57.75 93 ASN A N 1
ATOM 754 C CA . ASN A 1 93 ? 26.578 -7.027 -16.906 1 57.75 93 ASN A CA 1
ATOM 755 C C . ASN A 1 93 ? 26.75 -7.809 -15.609 1 57.75 93 ASN A C 1
ATOM 757 O O . ASN A 1 93 ? 27.172 -8.969 -15.625 1 57.75 93 ASN A O 1
ATOM 761 N N . SER A 1 94 ? 26.359 -7.078 -14.383 1 67.12 94 SER A N 1
ATOM 762 C CA . SER A 1 94 ? 26.594 -7.832 -13.156 1 67.12 94 SER A CA 1
ATOM 763 C C . SER A 1 94 ? 25.781 -7.258 -11.992 1 67.12 94 SER A C 1
ATOM 765 O O . SER A 1 94 ? 26.344 -6.605 -11.109 1 67.12 94 SER A O 1
ATOM 767 N N . PRO A 1 95 ? 24.375 -7.473 -12.102 1 73.62 95 PRO A N 1
ATOM 768 C CA . PRO A 1 95 ? 23.594 -6.953 -10.977 1 73.62 95 PRO A CA 1
ATOM 769 C C . PRO A 1 95 ? 23.984 -7.598 -9.648 1 73.62 95 PRO A C 1
ATOM 771 O O . PRO A 1 95 ? 24.406 -8.758 -9.617 1 73.62 95 PRO A O 1
ATOM 774 N N . GLU A 1 96 ? 24.016 -6.738 -8.594 1 81.56 96 GLU A N 1
ATOM 775 C CA . GLU A 1 96 ? 24.156 -7.27 -7.242 1 81.56 96 GLU A CA 1
ATOM 776 C C . GLU A 1 96 ? 22.875 -7.988 -6.801 1 81.56 96 GLU A C 1
ATOM 778 O O . GLU A 1 96 ? 21.781 -7.441 -6.918 1 81.56 96 GLU A O 1
ATOM 783 N N . LEU A 1 97 ? 23.094 -9.242 -6.422 1 84.94 97 LEU A N 1
ATOM 784 C CA . LEU A 1 97 ? 21.953 -10.055 -6.035 1 84.94 97 LEU A CA 1
ATOM 785 C C . LEU A 1 97 ? 22.109 -10.578 -4.609 1 84.94 97 LEU A C 1
ATOM 787 O O . LEU A 1 97 ? 23.234 -10.82 -4.156 1 84.94 97 LEU A O 1
ATOM 791 N N . PHE A 1 98 ? 21.031 -10.625 -3.93 1 84.44 98 PHE A N 1
ATOM 792 C CA . PHE A 1 98 ? 20.922 -11.344 -2.666 1 84.44 98 PHE A CA 1
ATOM 793 C C . PHE A 1 98 ? 19.688 -12.25 -2.66 1 84.44 98 PHE A C 1
ATOM 795 O O . PHE A 1 98 ? 18.562 -11.773 -2.84 1 84.44 98 PHE A O 1
ATOM 802 N N . GLU A 1 99 ? 19.875 -13.516 -2.514 1 80.69 99 GLU A N 1
ATOM 803 C CA . GLU A 1 99 ? 18.812 -14.523 -2.533 1 80.69 99 GLU A CA 1
ATOM 804 C C . GLU A 1 99 ? 17.891 -14.328 -3.734 1 80.69 99 GLU A C 1
ATOM 806 O O . GLU A 1 99 ? 16.672 -14.328 -3.59 1 80.69 99 GLU A O 1
ATOM 811 N N . GLY A 1 100 ? 18.578 -14.016 -4.859 1 83.75 100 GLY A N 1
ATOM 812 C CA . GLY A 1 100 ? 17.828 -13.922 -6.109 1 83.75 100 GLY A CA 1
ATOM 813 C C . GLY A 1 100 ? 17.141 -12.586 -6.293 1 83.75 100 GLY A C 1
ATOM 814 O O . GLY A 1 100 ? 16.5 -12.352 -7.32 1 83.75 100 GLY A O 1
ATOM 815 N N . CYS A 1 101 ? 17.297 -11.773 -5.34 1 88.94 101 CYS A N 1
ATOM 816 C CA . CYS A 1 101 ? 16.703 -10.438 -5.422 1 88.94 101 CYS A CA 1
ATOM 817 C C . CYS A 1 101 ? 17.766 -9.398 -5.781 1 88.94 101 CYS A C 1
ATOM 819 O O . CYS A 1 101 ? 18.859 -9.398 -5.215 1 88.94 101 CYS A O 1
ATOM 821 N N . ARG A 1 102 ? 17.391 -8.586 -6.645 1 90.44 102 ARG A N 1
ATOM 822 C CA . ARG A 1 102 ? 18.266 -7.465 -6.98 1 90.44 102 ARG A CA 1
ATOM 823 C C . ARG A 1 102 ? 18.344 -6.473 -5.824 1 90.44 102 ARG A C 1
ATOM 825 O O . ARG A 1 102 ? 17.359 -6.258 -5.109 1 90.44 102 ARG A O 1
ATOM 832 N N . ILE A 1 103 ? 19.547 -5.895 -5.699 1 90.38 103 ILE A N 1
ATOM 833 C CA . ILE A 1 103 ? 19.75 -4.902 -4.648 1 90.38 103 ILE A CA 1
ATOM 834 C C . ILE A 1 103 ? 19.859 -3.512 -5.27 1 90.38 103 ILE A C 1
ATOM 836 O O . ILE A 1 103 ? 20.641 -3.299 -6.203 1 90.38 103 ILE A O 1
ATOM 840 N N . LEU A 1 104 ? 19.078 -2.604 -4.859 1 93.25 104 LEU A N 1
ATOM 841 C CA . LEU A 1 104 ? 19.172 -1.183 -5.18 1 93.25 104 LEU A CA 1
ATOM 842 C C . LEU A 1 104 ? 19.688 -0.392 -3.986 1 93.25 104 LEU A C 1
ATOM 844 O O . LEU A 1 104 ? 19.016 -0.287 -2.961 1 93.25 104 LEU A O 1
ATOM 848 N N . ARG A 1 105 ? 20.844 0.146 -4.113 1 91.62 105 ARG A N 1
ATOM 849 C CA . ARG A 1 105 ? 21.438 0.913 -3.023 1 91.62 105 ARG A CA 1
ATOM 850 C C . ARG A 1 105 ? 21.062 2.387 -3.119 1 91.62 105 ARG A C 1
ATOM 852 O O . ARG A 1 105 ? 21.094 2.975 -4.203 1 91.62 105 ARG A O 1
ATOM 859 N N . VAL A 1 106 ? 20.641 2.912 -2.01 1 93.25 106 VAL A N 1
ATOM 860 C CA . VAL A 1 106 ? 20.328 4.336 -1.954 1 93.25 106 VAL A CA 1
ATOM 861 C C . VAL A 1 106 ? 21.094 4.996 -0.817 1 93.25 106 VAL A C 1
ATOM 863 O O . VAL A 1 106 ? 21.609 4.316 0.074 1 93.25 106 VAL A O 1
ATOM 866 N N . ASP A 1 107 ? 21.156 6.312 -0.829 1 92.81 107 ASP A N 1
ATOM 867 C CA . ASP A 1 107 ? 22 7.047 0.109 1 92.81 107 ASP A CA 1
ATOM 868 C C . ASP A 1 107 ? 21.172 7.578 1.284 1 92.81 107 ASP A C 1
ATOM 870 O O . ASP A 1 107 ? 21.734 8.133 2.232 1 92.81 107 ASP A O 1
ATOM 874 N N . ASP A 1 108 ? 19.984 7.309 1.374 1 91.62 108 ASP A N 1
ATOM 875 C CA . ASP A 1 108 ? 19.125 7.801 2.447 1 91.62 108 ASP A CA 1
ATOM 876 C C . ASP A 1 108 ? 19.406 7.055 3.752 1 91.62 108 ASP A C 1
ATOM 878 O O . ASP A 1 108 ? 19.938 5.945 3.738 1 91.62 108 ASP A O 1
ATOM 882 N N . LYS A 1 109 ? 19.047 7.742 4.867 1 90 109 LYS A N 1
ATOM 883 C CA . LYS A 1 109 ? 19.094 7.055 6.156 1 90 109 LYS A CA 1
ATOM 884 C C . LYS A 1 109 ? 18.047 5.945 6.223 1 90 109 LYS A C 1
ATOM 886 O O . LYS A 1 109 ? 16.875 6.164 5.902 1 90 109 LYS A O 1
ATOM 891 N N . GLY A 1 110 ? 18.5 4.758 6.707 1 90.94 110 GLY A N 1
ATOM 892 C CA . GLY A 1 110 ? 17.625 3.592 6.773 1 90.94 110 GLY A CA 1
ATOM 893 C C . GLY A 1 110 ? 16.406 3.801 7.652 1 90.94 110 GLY A C 1
ATOM 894 O O . GLY A 1 110 ? 15.305 3.393 7.297 1 90.94 110 GLY A O 1
ATOM 895 N N . VAL A 1 111 ? 16.609 4.453 8.727 1 87.56 111 VAL A N 1
ATOM 896 C CA . VAL A 1 111 ? 15.531 4.633 9.695 1 87.56 111 VAL A CA 1
ATOM 897 C C . VAL A 1 111 ? 14.438 5.504 9.102 1 87.56 111 VAL A C 1
ATOM 899 O O . VAL A 1 111 ? 13.25 5.289 9.367 1 87.56 111 VAL A O 1
ATOM 902 N N . TYR A 1 112 ? 14.766 6.465 8.211 1 90.31 112 TYR A N 1
ATOM 903 C CA . TYR A 1 112 ? 13.773 7.316 7.562 1 90.31 112 TYR A CA 1
ATOM 904 C C . TYR A 1 112 ? 13.039 6.555 6.469 1 90.31 112 TYR A C 1
ATOM 906 O O . TYR A 1 112 ? 11.82 6.68 6.328 1 90.31 112 TYR A O 1
ATOM 914 N N . LEU A 1 113 ? 13.766 5.691 5.824 1 93.81 113 LEU A N 1
ATOM 915 C CA . LEU A 1 113 ? 13.141 4.879 4.793 1 93.81 113 LEU A CA 1
ATOM 916 C C . LEU A 1 113 ? 12.211 3.838 5.41 1 93.81 113 LEU A C 1
ATOM 918 O O . LEU A 1 113 ? 11.18 3.496 4.828 1 93.81 113 LEU A O 1
ATOM 922 N N . ALA A 1 114 ? 12.625 3.385 6.582 1 91.44 114 ALA A N 1
ATOM 923 C CA . ALA A 1 114 ? 11.75 2.434 7.27 1 91.44 114 ALA A CA 1
ATOM 924 C C . ALA A 1 114 ? 10.367 3.027 7.508 1 91.44 114 ALA A C 1
ATOM 926 O O . ALA A 1 114 ? 9.352 2.4 7.195 1 91.44 114 ALA A O 1
ATOM 927 N N . GLU A 1 115 ? 10.336 4.219 7.965 1 91.44 115 GLU A N 1
ATOM 928 C CA . GLU A 1 115 ? 9.062 4.898 8.203 1 91.44 115 GLU A CA 1
ATOM 929 C C . GLU A 1 115 ? 8.336 5.176 6.887 1 91.44 115 GLU A C 1
ATOM 931 O O . GLU A 1 115 ? 7.121 4.973 6.793 1 91.44 115 GLU A O 1
ATOM 936 N N . PHE A 1 116 ? 9.062 5.543 5.988 1 95 116 PHE A N 1
ATOM 937 C CA . PHE A 1 116 ? 8.516 5.883 4.684 1 95 116 PHE A CA 1
ATOM 938 C C . PHE A 1 116 ? 7.867 4.664 4.035 1 95 116 PHE A C 1
ATOM 940 O O . PHE A 1 116 ? 6.715 4.727 3.6 1 95 116 PHE A O 1
ATOM 947 N N . PHE A 1 117 ? 8.555 3.562 4.051 1 95.62 117 PHE A N 1
ATOM 948 C CA . PHE A 1 117 ? 8.016 2.354 3.438 1 95.62 117 PHE A CA 1
ATOM 949 C C . PHE A 1 117 ? 6.871 1.79 4.266 1 95.62 117 PHE A C 1
ATOM 951 O O . PHE A 1 117 ? 5.922 1.223 3.721 1 95.62 117 PHE A O 1
ATOM 958 N N . TRP A 1 118 ? 6.961 1.987 5.535 1 92.69 118 TRP A N 1
ATOM 959 C CA . TRP A 1 118 ? 5.84 1.577 6.375 1 92.69 118 TRP A CA 1
ATOM 960 C C . TRP A 1 118 ? 4.574 2.344 6.008 1 92.69 118 TRP A C 1
ATOM 962 O O . TRP A 1 118 ? 3.494 1.758 5.898 1 92.69 118 TRP A O 1
ATOM 972 N N . ILE A 1 119 ? 4.68 3.588 5.734 1 92.88 119 ILE A N 1
ATOM 973 C CA . ILE A 1 119 ? 3.551 4.406 5.309 1 92.88 119 ILE A CA 1
ATOM 974 C C . ILE A 1 119 ? 3.057 3.936 3.943 1 92.88 119 ILE A C 1
ATOM 976 O O . ILE A 1 119 ? 1.855 3.752 3.74 1 92.88 119 ILE A O 1
ATOM 980 N N . LEU A 1 120 ? 3.945 3.682 3.1 1 94.88 120 LEU A N 1
ATOM 981 C CA . LEU A 1 120 ? 3.604 3.299 1.734 1 94.88 120 LEU A CA 1
ATOM 982 C C . LEU A 1 120 ? 2.848 1.975 1.713 1 94.88 120 LEU A C 1
ATOM 984 O O . LEU A 1 120 ? 1.902 1.807 0.939 1 94.88 120 LEU A O 1
ATOM 988 N N . TYR A 1 121 ? 3.205 1.062 2.59 1 92 121 TYR A N 1
ATOM 989 C CA . TYR A 1 121 ? 2.658 -0.288 2.514 1 92 121 TYR A CA 1
ATOM 990 C C . TYR A 1 121 ? 1.47 -0.448 3.455 1 92 121 TYR A C 1
ATOM 992 O O . TYR A 1 121 ? 0.536 -1.199 3.164 1 92 121 TYR A O 1
ATOM 1000 N N . ASP A 1 122 ? 1.555 0.213 4.566 1 86.38 122 ASP A N 1
ATOM 1001 C CA . ASP A 1 122 ? 0.577 -0.136 5.59 1 86.38 122 ASP A CA 1
ATOM 1002 C C . ASP A 1 122 ? -0.003 1.116 6.246 1 86.38 122 ASP A C 1
ATOM 1004 O O . ASP A 1 122 ? -0.572 1.047 7.336 1 86.38 122 ASP A O 1
ATOM 1008 N N . GLY A 1 123 ? 0.219 2.193 5.691 1 84.5 123 GLY A N 1
ATOM 1009 C CA . GLY A 1 123 ? -0.359 3.416 6.227 1 84.5 123 GLY A CA 1
ATOM 1010 C C . GLY A 1 123 ? 0.405 3.969 7.414 1 84.5 123 GLY A C 1
ATOM 1011 O O . GLY A 1 123 ? 0.043 5.012 7.961 1 84.5 123 GLY A O 1
ATOM 1012 N N . GLY A 1 124 ? 1.439 3.211 7.879 1 86.19 124 GLY A N 1
ATOM 1013 C CA . GLY A 1 124 ? 2.301 3.725 8.93 1 86.19 124 GLY A CA 1
ATOM 1014 C C . GLY A 1 124 ? 1.613 3.803 10.281 1 86.19 124 GLY A C 1
ATOM 1015 O O . GLY A 1 124 ? 1.935 4.668 11.094 1 86.19 124 GLY A O 1
ATOM 1016 N N . GLY A 1 125 ? 0.606 2.977 10.445 1 81.5 125 GLY A N 1
ATOM 1017 C CA . GLY A 1 125 ? -0.101 3.021 11.711 1 81.5 125 GLY A CA 1
ATOM 1018 C C . GLY A 1 125 ? -0.901 4.297 11.906 1 81.5 125 GLY A C 1
ATOM 1019 O O . GLY A 1 125 ? -1.004 4.805 13.023 1 81.5 125 GLY A O 1
ATOM 1020 N N . GLY A 1 126 ? -1.312 4.883 10.758 1 85.75 126 GLY A N 1
ATOM 1021 C CA . GLY A 1 126 ? -2.055 6.129 10.859 1 85.75 126 GLY A CA 1
ATOM 1022 C C . GLY A 1 126 ? -1.159 7.348 10.984 1 85.75 126 GLY A C 1
ATOM 1023 O O . GLY A 1 126 ? -1.492 8.297 11.695 1 85.75 126 GLY A O 1
ATOM 1024 N N . PHE A 1 127 ? -0.099 7.336 10.391 1 88.44 127 PHE A N 1
ATOM 1025 C CA . PHE A 1 127 ? 0.866 8.43 10.453 1 88.44 127 PHE A CA 1
ATOM 1026 C C . PHE A 1 127 ? 0.184 9.766 10.203 1 88.44 127 PHE A C 1
ATOM 1028 O O . PHE A 1 127 ? 0.49 10.758 10.867 1 88.44 127 PHE A O 1
ATOM 1035 N N . PHE A 1 128 ? -0.851 9.758 9.375 1 86.44 128 PHE A N 1
ATOM 1036 C CA . PHE A 1 128 ? -1.488 11.016 9 1 86.44 128 PHE A CA 1
ATOM 1037 C C . PHE A 1 128 ? -2.848 11.156 9.68 1 86.44 128 PHE A C 1
ATOM 1039 O O . PHE A 1 128 ? -3.688 11.945 9.234 1 86.44 128 PHE A O 1
ATOM 1046 N N . ASP A 1 129 ? -3.039 10.359 10.625 1 82.38 129 ASP A N 1
ATOM 1047 C CA . ASP A 1 129 ? -4.273 10.477 11.391 1 82.38 129 ASP A CA 1
ATOM 1048 C C . ASP A 1 129 ? -4.332 11.82 12.125 1 82.38 129 ASP A C 1
ATOM 1050 O O . ASP A 1 129 ? -3.557 12.055 13.055 1 82.38 129 ASP A O 1
ATOM 1054 N N . TRP A 1 130 ? -5.223 12.594 11.797 1 74.81 130 TRP A N 1
ATOM 1055 C CA . TRP A 1 130 ? -5.301 13.961 12.305 1 74.81 130 TRP A CA 1
ATOM 1056 C C . TRP A 1 130 ? -5.695 13.977 13.781 1 74.81 130 TRP A C 1
ATOM 1058 O O . TRP A 1 130 ? -5.559 14.992 14.453 1 74.81 130 TRP A O 1
ATOM 1068 N N . ARG A 1 131 ? -6.191 12.883 14.211 1 76.69 131 ARG A N 1
ATOM 1069 C CA . ARG A 1 131 ? -6.594 12.805 15.617 1 76.69 131 ARG A CA 1
ATOM 1070 C C . ARG A 1 131 ? -5.391 12.539 16.516 1 76.69 131 ARG A C 1
ATOM 1072 O O . ARG A 1 131 ? -5.496 12.625 17.734 1 76.69 131 ARG A O 1
ATOM 1079 N N . LYS A 1 132 ? -4.297 12.227 15.906 1 81.75 132 LYS A N 1
ATOM 1080 C CA . LYS A 1 132 ? -3.082 11.914 16.656 1 81.75 132 LYS A CA 1
ATOM 1081 C C . LYS A 1 132 ? -2.029 13.008 16.469 1 81.75 132 LYS A C 1
ATOM 1083 O O . LYS A 1 132 ? -1.883 13.555 15.375 1 81.75 132 LYS A O 1
ATOM 1088 N N . PRO A 1 133 ? -1.356 13.312 17.609 1 83.06 133 PRO A N 1
ATOM 1089 C CA . PRO A 1 133 ? -0.278 14.289 17.438 1 83.06 133 PRO A CA 1
ATOM 1090 C C . PRO A 1 133 ? 0.847 13.789 16.547 1 83.06 133 PRO A C 1
ATOM 1092 O O . PRO A 1 133 ? 1.181 12.602 16.562 1 83.06 133 PRO A O 1
ATOM 1095 N N . ILE A 1 134 ? 1.352 14.742 15.719 1 84.31 134 ILE A N 1
ATOM 1096 C CA . ILE A 1 134 ? 2.482 14.43 14.852 1 84.31 134 ILE A CA 1
ATOM 1097 C C . ILE A 1 134 ? 3.596 15.453 15.07 1 84.31 134 ILE A C 1
ATOM 1099 O O . ILE A 1 134 ? 3.334 16.656 15.156 1 84.31 134 ILE A O 1
ATOM 1103 N N . GLU A 1 135 ? 4.789 14.961 15.281 1 84.38 135 GLU A N 1
ATOM 1104 C CA . GLU A 1 135 ? 5.93 15.859 15.406 1 84.38 135 GLU A CA 1
ATOM 1105 C C . GLU A 1 135 ? 6.273 16.5 14.07 1 84.38 135 GLU A C 1
ATOM 1107 O O . GLU A 1 135 ? 6.363 15.82 13.047 1 84.38 135 GLU A O 1
ATOM 1112 N N . VAL A 1 136 ? 6.562 17.781 14.109 1 83.25 136 VAL A N 1
ATOM 1113 C CA . VAL A 1 136 ? 6.832 18.531 12.883 1 83.25 136 VAL A CA 1
ATOM 1114 C C . VAL A 1 136 ? 8.094 17.984 12.211 1 83.25 136 VAL A C 1
ATOM 1116 O O . VAL A 1 136 ? 8.18 17.938 10.984 1 83.25 136 VAL A O 1
ATOM 1119 N N . THR A 1 137 ? 8.992 17.547 12.984 1 84.94 137 THR A N 1
ATOM 1120 C CA . THR A 1 137 ? 10.25 17.031 12.445 1 84.94 137 THR A CA 1
ATOM 1121 C C . THR A 1 137 ? 10.008 15.742 11.672 1 84.94 137 THR A C 1
ATOM 1123 O O . THR A 1 137 ? 10.578 15.539 10.594 1 84.94 137 THR A O 1
ATOM 1126 N N . ASP A 1 138 ? 9.148 14.953 12.25 1 87.75 138 ASP A N 1
ATOM 1127 C CA . ASP A 1 138 ? 8.812 13.703 11.57 1 87.75 138 ASP A CA 1
ATOM 1128 C C . ASP A 1 138 ? 8.062 13.969 10.266 1 87.75 138 ASP A C 1
ATOM 1130 O O . ASP A 1 138 ? 8.359 13.352 9.242 1 87.75 138 ASP A O 1
ATOM 1134 N N . LEU A 1 139 ? 7.195 14.875 10.344 1 90.5 139 LEU A N 1
ATOM 1135 C CA . LEU A 1 139 ? 6.406 15.227 9.172 1 90.5 139 LEU A CA 1
ATOM 1136 C C . LEU A 1 139 ? 7.293 15.82 8.078 1 90.5 139 LEU A C 1
ATOM 1138 O O . LEU A 1 139 ? 7.16 15.461 6.906 1 90.5 139 LEU A O 1
ATOM 1142 N N . ARG A 1 140 ? 8.219 16.641 8.477 1 88.44 140 ARG A N 1
ATOM 1143 C CA . ARG A 1 140 ? 9.148 17.234 7.527 1 88.44 140 ARG A CA 1
ATOM 1144 C C . ARG A 1 140 ? 10.016 16.172 6.863 1 88.44 140 ARG A C 1
ATOM 1146 O O . ARG A 1 140 ? 10.211 16.188 5.648 1 88.44 140 ARG A O 1
ATOM 1153 N N . ARG A 1 141 ? 10.391 15.25 7.605 1 90.31 141 ARG A N 1
ATOM 1154 C CA . ARG A 1 141 ? 11.258 14.188 7.102 1 90.31 141 ARG A CA 1
ATOM 1155 C C . ARG A 1 141 ? 10.531 13.328 6.066 1 90.31 141 ARG A C 1
ATOM 1157 O O . ARG A 1 141 ? 11.055 13.094 4.977 1 90.31 141 ARG A O 1
ATOM 1164 N N . ILE A 1 142 ? 9.336 12.945 6.41 1 94.12 142 ILE A N 1
ATOM 1165 C CA . ILE A 1 142 ? 8.547 12.117 5.5 1 94.12 142 ILE A CA 1
ATOM 1166 C C . ILE A 1 142 ? 8.227 12.906 4.234 1 94.12 142 ILE A C 1
ATOM 1168 O O . ILE A 1 142 ? 8.266 12.359 3.127 1 94.12 142 ILE A O 1
ATOM 1172 N N . THR A 1 143 ? 7.988 14.156 4.422 1 92.44 143 THR A N 1
ATOM 1173 C CA . THR A 1 143 ? 7.672 15.008 3.281 1 92.44 143 THR A CA 1
ATOM 1174 C C . THR A 1 143 ? 8.852 15.094 2.32 1 92.44 143 THR A C 1
ATOM 1176 O O . THR A 1 143 ? 8.695 14.922 1.11 1 92.44 143 THR A O 1
ATOM 1179 N N . LEU A 1 144 ? 9.992 15.242 2.84 1 93.44 144 LEU A N 1
ATOM 1180 C CA . LEU A 1 144 ? 11.195 15.391 2.025 1 93.44 144 LEU A CA 1
ATOM 1181 C C . LEU A 1 144 ? 11.508 14.094 1.284 1 93.44 144 LEU A C 1
ATOM 1183 O O . LEU A 1 144 ? 11.859 14.117 0.103 1 93.44 144 LEU A O 1
ATOM 1187 N N . ILE A 1 145 ? 11.305 13.016 1.951 1 95.81 145 ILE A N 1
ATOM 1188 C CA . ILE A 1 145 ? 11.539 11.734 1.302 1 95.81 145 ILE A CA 1
ATOM 1189 C C . ILE A 1 145 ? 10.508 11.523 0.192 1 95.81 145 ILE A C 1
ATOM 1191 O O . ILE A 1 145 ? 10.852 11.086 -0.907 1 95.81 145 ILE A O 1
ATOM 1195 N N . ALA A 1 146 ? 9.266 11.852 0.509 1 96.06 146 ALA A N 1
ATOM 1196 C CA . ALA A 1 146 ? 8.195 11.688 -0.477 1 96.06 146 ALA A CA 1
ATOM 1197 C C . ALA A 1 146 ? 8.445 12.57 -1.699 1 96.06 146 ALA A C 1
ATOM 1199 O O . ALA A 1 146 ? 8.18 12.164 -2.832 1 96.06 146 ALA A O 1
ATOM 1200 N N . ILE A 1 147 ? 8.953 13.734 -1.471 1 94 147 ILE A N 1
ATOM 1201 C CA . ILE A 1 147 ? 9.273 14.641 -2.568 1 94 147 ILE A CA 1
ATOM 1202 C C . ILE A 1 147 ? 10.445 14.078 -3.371 1 94 147 ILE A C 1
ATOM 1204 O O . ILE A 1 147 ? 10.398 14.031 -4.602 1 94 147 ILE A O 1
ATOM 1208 N N . LYS A 1 148 ? 11.477 13.672 -2.701 1 96.38 148 LYS A N 1
ATOM 1209 C CA . LYS A 1 148 ? 12.656 13.102 -3.342 1 96.38 148 LYS A CA 1
ATOM 1210 C C . LYS A 1 148 ? 12.281 11.984 -4.305 1 96.38 148 LYS A C 1
ATOM 1212 O O . LYS A 1 148 ? 12.781 11.93 -5.43 1 96.38 148 LYS A O 1
ATOM 1217 N N . TYR A 1 149 ? 11.375 11.188 -3.863 1 97.5 149 TYR A N 1
ATOM 1218 C CA . TYR A 1 149 ? 11.031 10.008 -4.645 1 97.5 149 TYR A CA 1
ATOM 1219 C C . TYR A 1 149 ? 9.734 10.219 -5.414 1 97.5 149 TYR A C 1
ATOM 1221 O O . TYR A 1 149 ? 9.219 9.289 -6.039 1 97.5 149 TYR A O 1
ATOM 1229 N N . LYS A 1 150 ? 9.141 11.359 -5.293 1 96.88 150 LYS A N 1
ATOM 1230 C CA . LYS A 1 150 ? 7.953 11.773 -6.035 1 96.88 150 LYS A CA 1
ATOM 1231 C C . LYS A 1 150 ? 6.789 10.82 -5.789 1 96.88 150 LYS A C 1
ATOM 1233 O O . LYS A 1 150 ? 6.141 10.367 -6.73 1 96.88 150 LYS A O 1
ATOM 1238 N N . VAL A 1 151 ? 6.547 10.547 -4.582 1 96.62 151 VAL A N 1
ATOM 1239 C CA . VAL A 1 151 ? 5.387 9.742 -4.203 1 96.62 151 VAL A CA 1
ATOM 1240 C C . VAL A 1 151 ? 4.207 10.664 -3.893 1 96.62 151 VAL A C 1
ATOM 1242 O O . VAL A 1 151 ? 4.051 11.125 -2.76 1 96.62 151 VAL A O 1
ATOM 1245 N N . GLN A 1 152 ? 3.328 10.742 -4.832 1 92.44 152 GLN A N 1
ATOM 1246 C CA . GLN A 1 152 ? 2.369 11.836 -4.855 1 92.44 152 GLN A CA 1
ATOM 1247 C C . GLN A 1 152 ? 1.342 11.695 -3.736 1 92.44 152 GLN A C 1
ATOM 1249 O O . GLN A 1 152 ? 0.991 12.68 -3.078 1 92.44 152 GLN A O 1
ATOM 1254 N N . HIS A 1 153 ? 0.804 10.555 -3.529 1 89.88 153 HIS A N 1
ATOM 1255 C CA . HIS A 1 153 ? -0.254 10.445 -2.531 1 89.88 153 HIS A CA 1
ATOM 1256 C C . HIS A 1 153 ? 0.27 10.75 -1.134 1 89.88 153 HIS A C 1
ATOM 1258 O O . HIS A 1 153 ? -0.459 11.289 -0.297 1 89.88 153 HIS A O 1
ATOM 1264 N N . ILE A 1 154 ? 1.523 10.422 -0.88 1 93.06 154 ILE A N 1
ATOM 1265 C CA . ILE A 1 154 ? 2.104 10.734 0.421 1 93.06 154 ILE A CA 1
ATOM 1266 C C . ILE A 1 154 ? 2.404 12.234 0.502 1 93.06 154 ILE A C 1
ATOM 1268 O O . ILE A 1 154 ? 2.193 12.859 1.545 1 93.06 154 ILE A O 1
ATOM 1272 N N . ILE A 1 155 ? 2.846 12.82 -0.569 1 91.75 155 ILE A N 1
ATOM 1273 C CA . ILE A 1 155 ? 3.053 14.266 -0.62 1 91.75 155 ILE A CA 1
ATOM 1274 C C . ILE A 1 155 ? 1.742 14.984 -0.309 1 91.75 155 ILE A C 1
ATOM 1276 O O . ILE A 1 155 ? 1.709 15.891 0.522 1 91.75 155 ILE A O 1
ATOM 1280 N N . ASP A 1 156 ? 0.741 14.508 -0.892 1 87.69 156 ASP A N 1
ATOM 1281 C CA . ASP A 1 156 ? -0.56 15.141 -0.698 1 87.69 156 ASP A CA 1
ATOM 1282 C C . ASP A 1 156 ? -0.989 15.07 0.766 1 87.69 156 ASP A C 1
ATOM 1284 O O . ASP A 1 156 ? -1.42 16.078 1.336 1 87.69 156 ASP A O 1
ATOM 1288 N N . GLU A 1 157 ? -0.869 13.914 1.304 1 88.38 157 GLU A N 1
ATOM 1289 C CA . GLU A 1 157 ? -1.245 13.742 2.703 1 88.38 157 GLU A CA 1
ATOM 1290 C C . GLU A 1 157 ? -0.377 14.609 3.615 1 88.38 157 GLU A C 1
ATOM 1292 O O . GLU A 1 157 ? -0.876 15.211 4.566 1 88.38 157 GLU A O 1
ATOM 1297 N N . ALA A 1 158 ? 0.855 14.648 3.299 1 89.81 158 ALA A N 1
ATOM 1298 C CA . ALA A 1 158 ? 1.794 15.414 4.113 1 89.81 158 ALA A CA 1
ATOM 1299 C C . ALA A 1 158 ? 1.49 16.906 4.035 1 89.81 158 ALA A C 1
ATOM 1301 O O . ALA A 1 158 ? 1.531 17.609 5.051 1 89.81 158 ALA A O 1
ATOM 1302 N N . VAL A 1 159 ? 1.188 17.375 2.904 1 84.5 159 VAL A N 1
ATOM 1303 C CA . VAL A 1 159 ? 0.888 18.797 2.705 1 84.5 159 VAL A CA 1
ATOM 1304 C C . VAL A 1 159 ? -0.384 19.172 3.465 1 84.5 159 VAL A C 1
ATOM 1306 O O . VAL A 1 159 ? -0.442 20.219 4.117 1 84.5 159 VAL A O 1
ATOM 1309 N N . ILE A 1 160 ? -1.364 18.344 3.414 1 83.56 160 ILE A N 1
ATOM 1310 C CA . ILE A 1 160 ? -2.598 18.562 4.16 1 83.56 160 ILE A CA 1
ATOM 1311 C C . ILE A 1 160 ? -2.281 18.688 5.648 1 83.56 160 ILE A C 1
ATOM 1313 O O . ILE A 1 160 ? -2.783 19.594 6.324 1 83.56 160 ILE A O 1
ATOM 1317 N N . CYS A 1 161 ? -1.45 17.844 6.105 1 85 161 CYS A N 1
ATOM 1318 C CA . CYS A 1 161 ? -1.082 17.859 7.516 1 85 161 CYS A CA 1
ATOM 1319 C C . CYS A 1 161 ? -0.297 19.109 7.867 1 85 161 CYS A C 1
ATOM 1321 O O . CYS A 1 161 ? -0.541 19.734 8.906 1 85 161 CYS A O 1
ATOM 1323 N N . LEU A 1 162 ? 0.599 19.438 7 1 83.44 162 LEU A N 1
ATOM 1324 C CA . LEU A 1 162 ? 1.41 20.625 7.242 1 83.44 162 LEU A CA 1
ATOM 1325 C C . LEU A 1 162 ? 0.543 21.875 7.262 1 83.44 162 LEU A C 1
ATOM 1327 O O . LEU A 1 162 ? 0.718 22.75 8.125 1 83.44 162 LEU A O 1
ATOM 1331 N N . GLU A 1 163 ? -0.382 21.906 6.379 1 78.88 163 GLU A N 1
ATOM 1332 C CA . GLU A 1 163 ? -1.287 23.047 6.312 1 78.88 163 GLU A CA 1
ATOM 1333 C C . GLU A 1 163 ? -2.205 23.094 7.531 1 78.88 1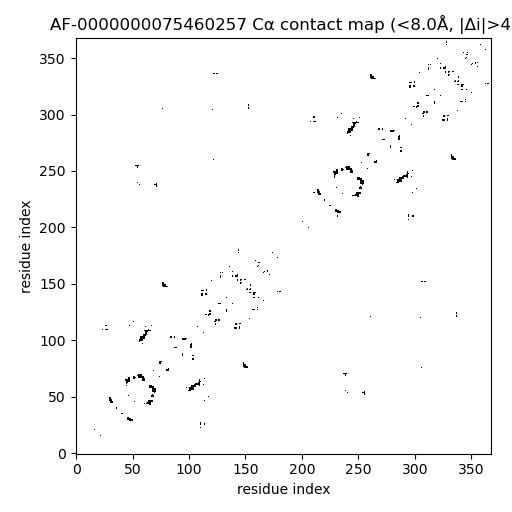63 GLU A C 1
ATOM 1335 O O . GLU A 1 163 ? -2.547 24.172 8.016 1 78.88 163 GLU A O 1
ATOM 1340 N N . TYR A 1 164 ? -2.521 21.984 7.984 1 78.5 164 TYR A N 1
ATOM 1341 C CA . TYR A 1 164 ? -3.477 21.906 9.086 1 78.5 164 TYR A CA 1
ATOM 1342 C C . TYR A 1 164 ? -2.781 22.141 10.422 1 78.5 164 TYR A C 1
ATOM 1344 O O . TYR A 1 164 ? -3.221 22.953 11.227 1 78.5 164 TYR A O 1
ATOM 1352 N N . PHE A 1 165 ? -1.676 21.547 10.602 1 75.75 165 PHE A N 1
ATOM 1353 C CA . PHE A 1 165 ? -1.049 21.547 11.914 1 75.75 165 PHE A CA 1
ATOM 1354 C C . PHE A 1 165 ? -0.016 22.656 12.031 1 75.75 165 PHE A C 1
ATOM 1356 O O . PHE A 1 165 ? 0.307 23.109 13.133 1 75.75 165 PHE A O 1
ATOM 1363 N N . PHE A 1 166 ? 0.443 23.172 10.875 1 76.44 166 PHE A N 1
ATOM 1364 C CA . PHE A 1 166 ? 1.518 24.156 10.922 1 76.44 166 PHE A CA 1
ATOM 1365 C C . PHE A 1 166 ? 1.286 25.25 9.891 1 76.44 166 PHE A C 1
ATOM 1367 O O . PHE A 1 166 ? 2.152 25.516 9.055 1 76.44 166 PHE A O 1
ATOM 1374 N N . PRO A 1 167 ? 0.149 25.906 10.008 1 66.62 167 PRO A N 1
ATOM 1375 C CA . PRO A 1 167 ? -0.26 26.859 8.969 1 66.62 167 PRO A CA 1
ATOM 1376 C C . PRO A 1 167 ? 0.694 28.047 8.852 1 66.62 167 PRO A C 1
ATOM 1378 O O . PRO A 1 167 ? 0.861 28.594 7.758 1 66.62 167 PRO A O 1
ATOM 1381 N N . THR A 1 168 ? 1.191 28.438 9.836 1 64.88 168 THR A N 1
ATOM 1382 C CA . THR A 1 168 ? 2.027 29.641 9.82 1 64.88 168 THR A CA 1
ATOM 1383 C C . THR A 1 168 ? 3.438 29.297 9.344 1 64.88 168 THR A C 1
ATOM 1385 O O . THR A 1 168 ? 4.148 30.172 8.836 1 64.88 168 THR A O 1
ATOM 1388 N N . SER A 1 169 ? 3.85 28.234 9.617 1 56.31 169 SER A N 1
ATOM 1389 C CA . SER A 1 169 ? 5.215 27.844 9.281 1 56.31 169 SER A CA 1
ATOM 1390 C C . SER A 1 169 ? 5.289 27.25 7.879 1 56.31 169 SER A C 1
ATOM 1392 O O . SER A 1 169 ? 6.352 27.25 7.254 1 56.31 169 SER A O 1
ATOM 1394 N N . PHE A 1 170 ? 4.145 26.797 7.332 1 55.62 170 PHE A N 1
ATOM 1395 C CA . PHE A 1 170 ? 4.191 26.062 6.07 1 55.62 170 PHE A CA 1
ATOM 1396 C C . PHE A 1 170 ? 3.721 26.938 4.914 1 55.62 170 PHE A C 1
ATOM 1398 O O . PHE A 1 170 ? 2.605 27.453 4.945 1 55.62 170 PHE A O 1
ATOM 1405 N N . LYS A 1 171 ? 4.602 27.531 4.105 1 49.28 171 LYS A N 1
ATOM 1406 C CA . LYS A 1 171 ? 4.246 28.109 2.814 1 49.28 171 LYS A CA 1
ATOM 1407 C C . LYS A 1 171 ? 4.359 27.078 1.693 1 49.28 171 LYS A C 1
ATOM 1409 O O . LYS A 1 171 ? 5.43 26.5 1.481 1 49.28 171 LYS A O 1
ATOM 1414 N N . PRO A 1 172 ? 3.266 26.531 1.215 1 47.59 172 PRO A N 1
ATOM 1415 C CA . PRO A 1 172 ? 3.279 25.5 0.168 1 47.59 172 PRO A CA 1
ATOM 1416 C C . PRO A 1 172 ? 4.281 25.812 -0.944 1 47.59 172 PRO A C 1
ATOM 1418 O O . PRO A 1 172 ? 4.832 24.891 -1.553 1 47.59 172 PRO A O 1
ATOM 1421 N N . ASP A 1 173 ? 4.242 27.047 -1.359 1 44.41 173 ASP A N 1
ATOM 14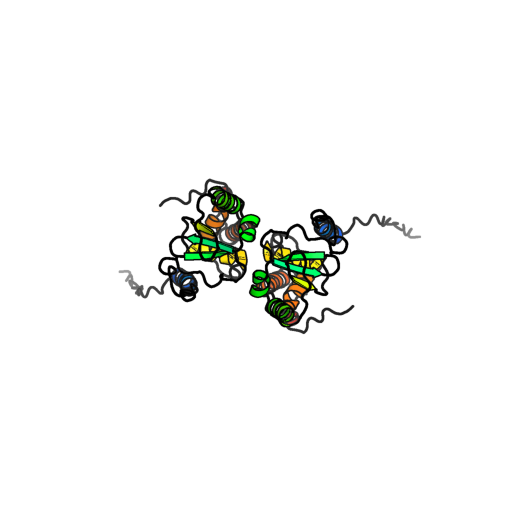22 C CA . ASP A 1 173 ? 5.191 27.438 -2.398 1 44.41 173 ASP A CA 1
ATOM 1423 C C . ASP A 1 173 ? 6.605 26.984 -2.057 1 44.41 173 ASP A C 1
ATOM 1425 O O . ASP A 1 173 ? 7.492 27 -2.91 1 44.41 173 ASP A O 1
ATOM 1429 N N . HIS A 1 174 ? 6.773 26.688 -0.826 1 44.53 174 HIS A N 1
ATOM 1430 C CA . HIS A 1 174 ? 8.117 26.297 -0.431 1 44.53 174 HIS A CA 1
ATOM 1431 C C . HIS A 1 174 ? 8.469 24.922 -0.979 1 44.53 174 HIS A C 1
ATOM 1433 O O . HIS A 1 174 ? 9.648 24.547 -1.026 1 44.53 174 HIS A O 1
ATOM 1439 N N . PHE A 1 175 ? 7.531 24.109 -1.181 1 42.72 175 PHE A N 1
ATOM 1440 C CA . PHE A 1 175 ? 7.879 22.766 -1.646 1 42.72 175 PHE A CA 1
ATOM 1441 C C . PHE A 1 175 ? 8.234 22.781 -3.129 1 42.72 175 PHE A C 1
ATOM 1443 O O . PHE A 1 175 ? 8.867 21.859 -3.633 1 42.72 175 PHE A O 1
ATOM 1450 N N . ASN A 1 176 ? 7.535 23.531 -3.908 1 37.03 176 ASN A N 1
ATOM 1451 C CA . ASN A 1 176 ? 7.961 23.609 -5.301 1 37.03 176 ASN A CA 1
ATOM 1452 C C . ASN A 1 176 ? 9.422 24.047 -5.418 1 37.03 176 ASN A C 1
ATOM 1454 O O . ASN A 1 176 ? 9.953 24.141 -6.523 1 37.03 176 ASN A O 1
ATOM 1458 N N . SER A 1 177 ? 9.906 24.844 -4.441 1 32.22 177 SER A N 1
ATOM 1459 C CA . SER A 1 177 ? 11.32 25.156 -4.586 1 32.22 177 SER A CA 1
ATOM 1460 C C . SER A 1 177 ? 12.195 23.922 -4.398 1 32.22 177 SER A C 1
ATOM 1462 O O . SER A 1 177 ? 11.766 22.953 -3.777 1 32.22 177 SER A O 1
ATOM 1464 N N . ASP A 1 178 ? 13.352 23.812 -5.09 1 33.28 178 ASP A N 1
ATOM 1465 C CA . ASP A 1 178 ? 14.445 22.875 -4.922 1 33.28 178 ASP A CA 1
ATOM 1466 C C . ASP A 1 178 ? 14.633 22.5 -3.453 1 33.28 178 ASP A C 1
ATOM 1468 O O . ASP A 1 178 ? 15.055 23.328 -2.645 1 33.28 178 ASP A O 1
ATOM 1472 N N . PHE A 1 179 ? 13.648 22.125 -2.715 1 33.91 179 PHE A N 1
ATOM 1473 C CA . PHE A 1 179 ? 13.992 21.641 -1.386 1 33.91 179 PHE A CA 1
ATOM 1474 C C . PHE A 1 179 ? 15.422 21.125 -1.345 1 33.91 179 PHE A C 1
ATOM 1476 O O . PHE A 1 179 ? 15.734 20.062 -1.897 1 33.91 179 PHE A O 1
ATOM 1483 N N . TYR A 1 180 ? 16.328 21.906 -1.42 1 29.28 180 TYR A N 1
ATOM 1484 C CA . TYR A 1 180 ? 17.719 21.625 -1.038 1 29.28 180 TYR A CA 1
ATOM 1485 C C . TYR A 1 180 ? 17.766 20.891 0.302 1 29.28 180 TYR A C 1
ATOM 1487 O O . TYR A 1 180 ? 17.219 21.375 1.299 1 29.28 180 TYR A O 1
ATOM 1495 N N . ILE A 1 181 ? 17.438 19.609 0.441 1 31.69 181 ILE A N 1
ATOM 1496 C CA . ILE A 1 181 ? 18.016 18.828 1.529 1 31.69 181 ILE A CA 1
ATOM 1497 C C . ILE A 1 181 ? 19.391 19.391 1.896 1 31.69 181 ILE A C 1
ATOM 1499 O O . ILE A 1 181 ? 20.312 19.359 1.087 1 31.69 181 ILE A O 1
ATOM 1503 N N . GLY A 1 182 ? 19.422 20.531 2.424 1 26.23 182 GLY A N 1
ATOM 1504 C CA . GLY A 1 182 ? 20.656 21.141 2.912 1 26.23 182 GLY A CA 1
ATOM 1505 C C . GLY A 1 182 ? 21.594 20.141 3.559 1 26.23 182 GLY A C 1
ATOM 1506 O O . GLY A 1 182 ? 21.156 19.234 4.27 1 26.23 182 GLY A O 1
ATOM 1507 N N . SER A 1 183 ? 22.641 19.688 2.805 1 26.33 183 SER A N 1
ATOM 1508 C CA . SER A 1 183 ? 23.922 19.172 3.262 1 26.33 183 SER A CA 1
ATOM 1509 C C . SER A 1 183 ? 24.375 19.844 4.555 1 26.33 183 SER A C 1
ATOM 1511 O O . SER A 1 183 ? 24.922 20.953 4.531 1 26.33 183 SER A O 1
ATOM 1513 N N . ASP A 1 184 ? 23.438 20.156 5.523 1 24.17 184 ASP A N 1
ATOM 1514 C CA . ASP A 1 184 ? 24.328 20.484 6.637 1 24.17 184 ASP A CA 1
ATOM 1515 C C . ASP A 1 184 ? 25.094 19.25 7.113 1 24.17 184 ASP A C 1
ATOM 1517 O O . ASP A 1 184 ? 24.578 18.125 7.039 1 24.17 184 ASP A O 1
ATOM 1521 N N . MET B 1 1 ? -61.469 36.75 -0.673 1 23.61 1 MET B N 1
ATOM 1522 C CA . MET B 1 1 ? -61.219 36.031 -1.924 1 23.61 1 MET B CA 1
ATOM 1523 C C . MET B 1 1 ? -59.75 35.969 -2.248 1 23.61 1 MET B C 1
ATOM 1525 O O . MET B 1 1 ? -59.156 36.938 -2.771 1 23.61 1 MET B O 1
ATOM 1529 N N . VAL B 1 2 ? -58.875 35.406 -1.32 1 30.38 2 VAL B N 1
ATOM 1530 C CA . VAL B 1 2 ? -57.406 35.438 -1.209 1 30.38 2 VAL B CA 1
ATOM 1531 C C . VAL B 1 2 ? -56.781 34.594 -2.32 1 30.38 2 VAL B C 1
ATOM 1533 O O . VAL B 1 2 ? -57.094 33.438 -2.461 1 30.38 2 VAL B O 1
ATOM 1536 N N . CYS B 1 3 ? -56.406 35.062 -3.533 1 26.33 3 CYS B N 1
ATOM 1537 C CA . CYS B 1 3 ? -55.938 34.531 -4.801 1 26.33 3 CYS B CA 1
ATOM 1538 C C . CYS B 1 3 ? -54.656 33.75 -4.613 1 26.33 3 CYS B C 1
ATOM 1540 O O . CYS B 1 3 ? -53.625 34.312 -4.203 1 26.33 3 CYS B O 1
ATOM 1542 N N . HIS B 1 4 ? -54.625 32.406 -4.227 1 24.86 4 HIS B N 1
ATOM 1543 C CA . HIS B 1 4 ? -53.562 31.438 -3.984 1 24.86 4 HIS B CA 1
ATOM 1544 C C . HIS B 1 4 ? -52.781 31.125 -5.27 1 24.86 4 HIS B C 1
ATOM 1546 O O . HIS B 1 4 ? -53.344 30.5 -6.184 1 24.86 4 HIS B O 1
ATOM 1552 N N . SER B 1 5 ? -52 31.984 -5.828 1 26.02 5 SER B N 1
ATOM 1553 C CA . SER B 1 5 ? -51.219 31.766 -7.043 1 26.02 5 SER B CA 1
ATOM 1554 C C . SER B 1 5 ? -50.344 30.531 -6.918 1 26.02 5 SER B C 1
ATOM 1556 O O . SER B 1 5 ? -49.562 30.406 -5.965 1 26.02 5 SER B O 1
ATOM 1558 N N . GLN B 1 6 ? -50.688 29.328 -7.492 1 23.47 6 GLN B N 1
ATOM 1559 C CA . GLN B 1 6 ? -50.094 28 -7.621 1 23.47 6 GLN B CA 1
ATOM 1560 C C . GLN B 1 6 ? -48.781 28.062 -8.391 1 23.47 6 GLN B C 1
ATOM 1562 O O . GLN B 1 6 ? -48.75 28.453 -9.555 1 23.47 6 GLN B O 1
ATOM 1567 N N . ILE B 1 7 ? -47.656 28.422 -7.809 1 26.28 7 ILE B N 1
ATOM 1568 C CA . ILE B 1 7 ? -46.375 28.422 -8.453 1 26.28 7 ILE B CA 1
ATOM 1569 C C . ILE B 1 7 ? -46.062 27.031 -8.984 1 26.28 7 ILE B C 1
ATOM 1571 O O . ILE B 1 7 ? -46.031 26.062 -8.219 1 26.28 7 ILE B O 1
ATOM 1575 N N . GLN B 1 8 ? -46.312 26.609 -10.203 1 23.86 8 GLN B N 1
ATOM 1576 C CA . GLN B 1 8 ? -46.031 25.375 -10.945 1 23.86 8 GLN B CA 1
ATOM 1577 C C . GLN B 1 8 ? -44.531 25.156 -11.086 1 23.86 8 GLN B C 1
ATOM 1579 O O . GLN B 1 8 ? -43.844 25.938 -11.758 1 23.86 8 GLN B O 1
ATOM 1584 N N . VAL B 1 9 ? -43.781 24.797 -10.078 1 23.69 9 VAL B N 1
ATOM 1585 C CA . VAL B 1 9 ? -42.375 24.453 -10.195 1 23.69 9 VAL B CA 1
ATOM 1586 C C . VAL B 1 9 ? -42.188 23.328 -11.203 1 23.69 9 VAL B C 1
ATOM 1588 O O . VAL B 1 9 ? -42.75 22.25 -11.047 1 23.69 9 VAL B O 1
ATOM 1591 N N . ASP B 1 10 ? -42.031 23.609 -12.406 1 24.25 10 ASP B N 1
ATOM 1592 C CA . ASP B 1 10 ? -41.719 22.688 -13.492 1 24.25 10 ASP B CA 1
ATOM 1593 C C . ASP B 1 10 ? -40.469 21.859 -13.156 1 24.25 10 ASP B C 1
ATOM 1595 O O . ASP B 1 10 ? -39.375 22.391 -13.055 1 24.25 10 ASP B O 1
ATOM 1599 N N . ILE B 1 11 ? -40.5 20.797 -12.344 1 26.41 11 ILE B N 1
ATOM 1600 C CA . ILE B 1 11 ? -39.531 19.766 -12.016 1 26.41 11 ILE B CA 1
ATOM 1601 C C . ILE B 1 11 ? -39.062 19.078 -13.297 1 26.41 11 ILE B C 1
ATOM 1603 O O . ILE B 1 11 ? -39.75 18.234 -13.844 1 26.41 11 ILE B O 1
ATOM 1607 N N . GLY B 1 12 ? -38.562 19.766 -14.273 1 28.39 12 GLY B N 1
ATOM 1608 C CA . GLY B 1 12 ? -38.094 19.109 -15.461 1 28.39 12 GLY B CA 1
ATOM 1609 C C . GLY B 1 12 ? -37.094 17.984 -15.156 1 28.39 12 GLY B C 1
ATOM 1610 O O . GLY B 1 12 ? -36.219 18.141 -14.312 1 28.39 12 GLY B O 1
ATOM 1611 N N . ASN B 1 13 ? -37.312 16.641 -15.32 1 29.61 13 ASN B N 1
ATOM 1612 C CA . ASN B 1 13 ? -36.812 15.281 -15.141 1 29.61 13 ASN B CA 1
ATOM 1613 C C . ASN B 1 13 ? -35.438 15.102 -15.805 1 29.61 13 ASN B C 1
ATOM 1615 O O . ASN B 1 13 ? -35.188 14.062 -16.422 1 29.61 13 ASN B O 1
ATOM 1619 N N . ASN B 1 14 ? -34.719 16.047 -16.297 1 33.66 14 ASN B N 1
ATOM 1620 C CA . ASN B 1 14 ? -33.5 15.664 -16.984 1 33.66 14 ASN B CA 1
ATOM 1621 C C . ASN B 1 14 ? -32.5 15.023 -16.016 1 33.66 14 ASN B C 1
ATOM 1623 O O . ASN B 1 14 ? -31.891 15.719 -15.188 1 33.66 14 ASN B O 1
ATOM 1627 N N . SER B 1 15 ? -32.688 13.812 -15.492 1 32.47 15 SER B N 1
ATOM 1628 C CA . SER B 1 15 ? -31.938 13.031 -14.508 1 32.47 15 SER B CA 1
ATOM 1629 C C . SER B 1 15 ? -30.469 12.867 -14.922 1 32.47 15 SER B C 1
ATOM 1631 O O . SER B 1 15 ? -30.188 12.258 -15.953 1 32.47 15 SER B O 1
ATOM 1633 N N . THR B 1 16 ? -29.641 13.836 -14.844 1 35.78 16 THR B N 1
ATOM 1634 C CA . THR B 1 16 ? -28.188 13.711 -14.945 1 35.78 16 THR B CA 1
ATOM 1635 C C . THR B 1 16 ? -27.703 12.484 -14.18 1 35.78 16 THR B C 1
ATOM 1637 O O . THR B 1 16 ? -28.125 12.227 -13.055 1 35.78 16 THR B O 1
ATOM 1640 N N . PRO B 1 17 ? -27.234 11.5 -15.008 1 42.09 17 PRO B N 1
ATOM 1641 C CA . PRO B 1 17 ? -26.812 10.266 -14.344 1 42.09 17 PRO B CA 1
ATOM 1642 C C . PRO B 1 17 ? -26.062 10.531 -13.039 1 42.09 17 PRO B C 1
ATOM 1644 O O . PRO B 1 17 ? -25.297 11.492 -12.945 1 42.09 17 PRO B O 1
ATOM 1647 N N . SER B 1 18 ? -26.484 10.016 -12.016 1 45.25 18 SER B N 1
ATOM 1648 C CA . SER B 1 18 ? -26.047 10.258 -10.641 1 45.25 18 SER B CA 1
ATOM 1649 C C . SER B 1 18 ? -24.547 10.031 -10.5 1 45.25 18 SER B C 1
ATOM 1651 O O . SER B 1 18 ? -23.953 9.219 -11.219 1 45.25 18 SER B O 1
ATOM 1653 N N . LYS B 1 19 ? -23.797 10.953 -9.867 1 42.97 19 LYS B N 1
ATOM 1654 C CA . LYS B 1 19 ? -22.391 10.922 -9.492 1 42.97 19 LYS B CA 1
ATOM 1655 C C . LYS B 1 19 ? -21.922 9.5 -9.227 1 42.97 19 LYS B C 1
ATOM 1657 O O . LYS B 1 19 ? -20.781 9.148 -9.531 1 42.97 19 LYS B O 1
ATOM 1662 N N . LYS B 1 20 ? -22.891 8.641 -8.688 1 42.78 20 LYS B N 1
ATOM 1663 C CA . LYS B 1 20 ? -22.641 7.215 -8.484 1 42.78 20 LYS B CA 1
ATOM 1664 C C . LYS B 1 20 ? -22.281 6.523 -9.789 1 42.78 20 LYS B C 1
ATOM 1666 O O . LYS B 1 20 ? -21.359 5.699 -9.836 1 42.78 20 LYS B O 1
ATOM 1671 N N . ARG B 1 21 ? -22.984 6.816 -10.82 1 47.78 21 ARG B N 1
ATOM 1672 C CA . ARG B 1 21 ? -22.859 6.164 -12.125 1 47.78 21 ARG B CA 1
ATOM 1673 C C . ARG B 1 21 ? -21.547 6.559 -12.805 1 47.78 21 ARG B C 1
ATOM 1675 O O . ARG B 1 21 ? -20.922 5.742 -13.492 1 47.78 21 ARG B O 1
ATOM 1682 N N . ARG B 1 22 ? -21.047 7.723 -12.422 1 43.28 22 ARG B N 1
ATOM 1683 C CA . ARG B 1 22 ? -19.844 8.203 -13.094 1 43.28 22 ARG B CA 1
ATOM 1684 C C . ARG B 1 22 ? -18.609 7.516 -12.547 1 43.28 22 ARG B C 1
ATOM 1686 O O . ARG B 1 22 ? -17.719 7.113 -13.305 1 43.28 22 ARG B O 1
ATOM 1693 N N . LYS B 1 23 ? -18.469 7.473 -11.258 1 47 23 LYS B N 1
ATOM 1694 C CA . LYS B 1 23 ? -17.328 6.805 -10.633 1 47 23 LYS B CA 1
ATOM 1695 C C . LYS B 1 23 ? -17.312 5.316 -10.969 1 47 23 LYS B C 1
ATOM 1697 O O . LYS B 1 23 ? -16.266 4.754 -11.266 1 47 23 LYS B O 1
ATOM 1702 N N . LEU B 1 24 ? -18.484 4.703 -10.93 1 46.06 24 LEU B N 1
ATOM 1703 C CA . LEU B 1 24 ? -18.594 3.307 -11.336 1 46.06 24 LEU B CA 1
ATOM 1704 C C . LEU B 1 24 ? -18.203 3.127 -12.797 1 46.06 24 LEU B C 1
ATOM 1706 O O . LEU B 1 24 ? -17.516 2.162 -13.141 1 46.06 24 LEU B O 1
ATOM 1710 N N . LYS B 1 25 ? -18.641 4.07 -13.523 1 49 25 LYS B N 1
ATOM 1711 C CA . LYS B 1 25 ? -18.328 4.016 -14.953 1 49 25 LYS B CA 1
ATOM 1712 C C . LYS B 1 25 ? -16.828 4.164 -15.188 1 49 25 LYS B C 1
ATOM 1714 O O . LYS B 1 25 ? -16.25 3.463 -16.031 1 49 25 LYS B O 1
ATOM 1719 N N . LYS B 1 26 ? -16.234 5.051 -14.414 1 49.38 26 LYS B N 1
ATOM 1720 C CA . LYS B 1 26 ? -14.797 5.223 -14.586 1 49.38 26 LYS B CA 1
ATOM 1721 C C . LYS B 1 26 ? -14.031 3.975 -14.141 1 49.38 26 LYS B C 1
ATOM 1723 O O . LYS B 1 26 ? -13.055 3.578 -14.781 1 49.38 26 LYS B O 1
ATOM 1728 N N . LEU B 1 27 ? -14.523 3.424 -13.117 1 49.06 27 LEU B N 1
ATOM 1729 C CA . LEU B 1 27 ? -13.93 2.178 -12.641 1 49.06 27 LEU B CA 1
ATOM 1730 C C . LEU B 1 27 ? -14.117 1.064 -13.664 1 49.06 27 LEU B C 1
ATOM 1732 O O . LEU B 1 27 ? -13.195 0.29 -13.93 1 49.06 27 LEU B O 1
ATOM 1736 N N . GLU B 1 28 ? -15.305 1.074 -14.227 1 50.31 28 GLU B N 1
ATOM 1737 C CA . GLU B 1 28 ? -15.586 0.113 -15.289 1 50.31 28 GLU B CA 1
ATOM 1738 C C . GLU B 1 28 ? -14.742 0.4 -16.531 1 50.31 28 GLU B C 1
ATOM 1740 O O . GLU B 1 28 ? -14.281 -0.525 -17.203 1 50.31 28 GLU B O 1
ATOM 1745 N N . GLU B 1 29 ? -14.539 1.602 -16.75 1 51.72 29 GLU B N 1
ATOM 1746 C CA . GLU B 1 29 ? -13.766 1.976 -17.938 1 51.72 29 GLU B CA 1
ATOM 1747 C C . GLU B 1 29 ? -12.297 1.582 -17.781 1 51.72 29 GLU B C 1
ATOM 1749 O O . GLU B 1 29 ? -11.625 1.285 -18.766 1 51.72 29 GLU B O 1
ATOM 1754 N N . ASN B 1 30 ? -11.812 1.642 -16.547 1 47 30 ASN B N 1
ATOM 1755 C CA . ASN B 1 30 ? -10.406 1.323 -16.344 1 47 30 ASN B CA 1
ATOM 1756 C C . ASN B 1 30 ? -10.164 -0.183 -16.391 1 47 30 ASN B C 1
ATOM 1758 O O . ASN B 1 30 ? -9.055 -0.644 -16.094 1 47 30 ASN B O 1
ATOM 1762 N N . VAL B 1 31 ? -11.18 -0.893 -16.625 1 40.09 31 VAL B N 1
ATOM 1763 C CA . VAL B 1 31 ? -11.039 -2.332 -16.828 1 40.09 31 VAL B CA 1
ATOM 1764 C C . VAL B 1 31 ? -10.531 -2.607 -18.234 1 40.09 31 VAL B C 1
ATOM 1766 O O . VAL B 1 31 ? -11.172 -2.229 -19.219 1 40.09 31 VAL B O 1
ATOM 1769 N N . ASN B 1 32 ? -9.188 -2.545 -18.453 1 42.56 32 ASN B N 1
ATOM 1770 C CA . ASN B 1 32 ? -8.609 -2.854 -19.75 1 42.56 32 ASN B CA 1
ATOM 1771 C C . ASN B 1 32 ? -8.914 -4.289 -20.172 1 42.56 32 ASN B C 1
ATOM 1773 O O . ASN B 1 32 ? -8.68 -5.227 -19.406 1 42.56 32 ASN B O 1
ATOM 1777 N N . THR B 1 33 ? -9.727 -4.441 -21.203 1 35.84 33 THR B N 1
ATOM 1778 C CA . THR B 1 33 ? -10.008 -5.672 -21.922 1 35.84 33 THR B CA 1
ATOM 1779 C C . THR B 1 33 ? -8.758 -6.164 -22.656 1 35.84 33 THR B C 1
ATOM 1781 O O . THR B 1 33 ? -8.75 -7.27 -23.203 1 35.84 33 THR B O 1
ATOM 1784 N N . ALA B 1 34 ? -7.684 -5.383 -22.781 1 33.28 34 ALA B N 1
ATOM 1785 C CA . ALA B 1 34 ? -6.723 -5.719 -23.828 1 33.28 34 ALA B CA 1
ATOM 1786 C C . ALA B 1 34 ? -5.945 -6.984 -23.484 1 33.28 34 ALA B C 1
ATOM 1788 O O . ALA B 1 34 ? -5.324 -7.598 -24.344 1 33.28 34 ALA B O 1
ATOM 1789 N N . TYR B 1 35 ? -5.324 -7.012 -22.266 1 33.59 35 TYR B N 1
ATOM 1790 C CA . TYR B 1 35 ? -4.488 -8.211 -22.188 1 33.59 35 TYR B CA 1
ATOM 1791 C C . TYR B 1 35 ? -5.297 -9.461 -22.516 1 33.59 35 TYR B C 1
ATOM 1793 O O . TYR B 1 35 ? -5.5 -10.32 -21.656 1 33.59 35 TYR B O 1
ATOM 1801 N N . ALA B 1 36 ? -6.402 -9.352 -23.172 1 31.2 36 ALA B N 1
ATOM 1802 C CA . ALA B 1 36 ? -7.086 -10.484 -23.797 1 31.2 36 ALA B CA 1
ATOM 1803 C C . ALA B 1 36 ? -6.184 -11.18 -24.812 1 31.2 36 ALA B C 1
ATOM 1805 O O . ALA B 1 36 ? -6.215 -10.867 -26 1 31.2 36 ALA B O 1
ATOM 1806 N N . SER B 1 37 ? -4.844 -11.289 -24.656 1 29.94 37 SER B N 1
ATOM 1807 C CA . SER B 1 37 ? -4.281 -12.078 -25.75 1 29.94 37 SER B CA 1
ATOM 1808 C C . SER B 1 37 ? -5.156 -13.289 -26.062 1 29.94 37 SER B C 1
ATOM 1810 O O . SER B 1 37 ? -6.012 -13.664 -25.25 1 29.94 37 SER B O 1
ATOM 1812 N N . GLN B 1 38 ? -4.539 -14.438 -26.922 1 30.12 38 GLN B N 1
ATOM 1813 C CA . GLN B 1 38 ? -5.051 -15.484 -27.797 1 30.12 38 GLN B CA 1
ATOM 1814 C C . GLN B 1 38 ? -5.996 -16.422 -27.047 1 30.12 38 GLN B C 1
ATOM 1816 O O . GLN B 1 38 ? -7.078 -16.734 -27.547 1 30.12 38 GLN B O 1
ATOM 1821 N N . TYR B 1 39 ? -5.43 -17.734 -26.484 1 30.84 39 TYR B N 1
ATOM 1822 C CA . TYR B 1 39 ? -6.293 -18.891 -26.266 1 30.84 39 TYR B CA 1
ATOM 1823 C C . TYR B 1 39 ? -7.426 -18.547 -25.312 1 30.84 39 TYR B C 1
ATOM 1825 O O . TYR B 1 39 ? -8.492 -18.078 -25.734 1 30.84 39 TYR B O 1
ATOM 1833 N N . ALA B 1 40 ? -7.574 -19.375 -24.031 1 31.31 40 ALA B N 1
ATOM 1834 C CA . ALA B 1 40 ? -8.641 -19.562 -23.047 1 31.31 40 ALA B CA 1
ATOM 1835 C C . ALA B 1 40 ? -8.93 -18.281 -22.297 1 31.31 40 ALA B C 1
ATOM 1837 O O . ALA B 1 40 ? -9.531 -18.297 -21.219 1 31.31 40 ALA B O 1
ATOM 1838 N N . MET B 1 41 ? -8.406 -17.094 -22.453 1 34.72 41 MET B N 1
ATOM 1839 C CA . MET B 1 41 ? -8.648 -15.719 -22.016 1 34.72 41 MET B CA 1
ATOM 1840 C C . MET B 1 41 ? -10.133 -15.367 -22.141 1 34.72 41 MET B C 1
ATOM 1842 O O . MET B 1 41 ? -10.508 -14.211 -21.953 1 34.72 41 MET B O 1
ATOM 1846 N N . GLU B 1 42 ? -10.844 -15.984 -23.016 1 38.59 42 GLU B N 1
ATOM 1847 C CA . GLU B 1 42 ? -12.25 -15.734 -23.297 1 38.59 42 GLU B CA 1
ATOM 1848 C C . GLU B 1 42 ? -12.992 -15.281 -22.047 1 38.59 42 GLU B C 1
ATOM 1850 O O . GLU B 1 42 ? -13.781 -14.336 -22.094 1 38.59 42 GLU B O 1
ATOM 1855 N N . THR B 1 43 ? -13.242 -16.234 -21.078 1 43.22 43 THR B N 1
ATOM 1856 C CA . THR B 1 43 ? -14.281 -16.141 -20.047 1 43.22 43 THR B CA 1
ATOM 1857 C C . THR B 1 43 ? -13.75 -15.406 -18.828 1 43.22 43 THR B C 1
ATOM 1859 O O . THR B 1 43 ? -14.391 -15.414 -17.766 1 43.22 43 THR B O 1
ATOM 1862 N N . PHE B 1 44 ? -12.438 -15.125 -18.891 1 46.25 44 PHE B N 1
ATOM 1863 C CA . PHE B 1 44 ? -12.078 -14.586 -17.594 1 46.25 44 PHE B CA 1
ATOM 1864 C C . PHE B 1 44 ? -12.492 -13.125 -17.469 1 46.25 44 PHE B C 1
ATOM 1866 O O . PHE B 1 44 ? -12.531 -12.406 -18.469 1 46.25 44 PHE B O 1
ATOM 1873 N N . GLN B 1 45 ? -13.07 -12.812 -16.453 1 57.53 45 GLN B N 1
ATOM 1874 C CA . GLN B 1 45 ? -13.586 -11.508 -16.062 1 57.53 45 GLN B CA 1
ATOM 1875 C C . GLN B 1 45 ? -12.547 -10.406 -16.297 1 57.53 45 GLN B C 1
ATOM 1877 O O . GLN B 1 45 ? -11.344 -10.664 -16.234 1 57.53 45 GLN B O 1
ATOM 1882 N N . PRO B 1 46 ? -12.875 -9.344 -17 1 55.5 46 PRO B N 1
ATOM 1883 C CA . PRO B 1 46 ? -12.039 -8.164 -17.234 1 55.5 46 PRO B CA 1
ATOM 1884 C C . PRO B 1 46 ? -11.195 -7.793 -16.016 1 55.5 46 PRO B C 1
ATOM 1886 O O . PRO B 1 46 ? -11.625 -7.992 -14.875 1 55.5 46 PRO B O 1
ATOM 1889 N N . TRP B 1 47 ? -9.867 -7.512 -16.312 1 67.12 47 TRP B N 1
ATOM 1890 C CA . TRP B 1 47 ? -8.938 -7.078 -15.281 1 67.12 47 TRP B CA 1
ATOM 1891 C C . TRP B 1 47 ? -9.172 -5.621 -14.906 1 67.12 47 TRP B C 1
ATOM 1893 O O . TRP B 1 47 ? -9.508 -4.801 -15.758 1 67.12 47 TRP B O 1
ATOM 1903 N N . TYR B 1 48 ? -9.133 -5.426 -13.672 1 70.5 48 TYR B N 1
ATOM 1904 C CA . TYR B 1 48 ? -8.953 -4.035 -13.281 1 70.5 48 TYR B CA 1
ATOM 1905 C C . TYR B 1 48 ? -7.543 -3.557 -13.586 1 70.5 48 TYR B C 1
ATOM 1907 O O . TYR B 1 48 ? -6.617 -3.783 -12.805 1 70.5 48 TYR B O 1
ATOM 1915 N N . ALA B 1 49 ? -7.355 -3.043 -14.734 1 70.19 49 ALA B N 1
ATOM 1916 C CA . ALA B 1 49 ? -6.074 -2.773 -15.383 1 70.19 49 ALA B CA 1
ATOM 1917 C C . ALA B 1 49 ? -5.164 -1.953 -14.469 1 70.19 49 ALA B C 1
ATOM 1919 O O . ALA B 1 49 ? -3.941 -2.117 -14.492 1 70.19 49 ALA B O 1
ATOM 1920 N N . GLU B 1 50 ? -5.75 -1.19 -13.609 1 71.38 50 GLU B N 1
ATOM 1921 C CA . GLU B 1 50 ? -4.957 -0.284 -12.781 1 71.38 50 GLU B CA 1
ATOM 1922 C C . GLU B 1 50 ? -4.133 -1.053 -11.758 1 71.38 50 GLU B C 1
ATOM 1924 O O . GLU B 1 50 ? -3.15 -0.529 -11.227 1 71.38 50 GLU B O 1
ATOM 1929 N N . LEU B 1 51 ? -4.484 -2.244 -11.664 1 75.19 51 LEU B N 1
ATOM 1930 C CA . LEU B 1 51 ? -3.771 -3.014 -10.648 1 75.19 51 LEU B CA 1
ATOM 1931 C C . LEU B 1 51 ? -2.955 -4.129 -11.289 1 75.19 51 LEU B C 1
ATOM 1933 O O . LEU B 1 51 ? -2.377 -4.965 -10.594 1 75.19 51 LEU B O 1
ATOM 1937 N N . CYS B 1 52 ? -2.84 -4.062 -12.547 1 80.81 52 CYS B N 1
ATOM 1938 C CA . CYS B 1 52 ? -2.115 -5.148 -13.195 1 80.81 52 CYS B CA 1
ATOM 1939 C C . CYS B 1 52 ? -0.637 -4.812 -13.336 1 80.81 52 CYS B C 1
ATOM 1941 O O . CYS B 1 52 ? -0.265 -3.971 -14.156 1 80.81 52 CYS B O 1
ATOM 1943 N N . TRP B 1 53 ? 0.128 -5.457 -12.492 1 87.56 53 TRP B N 1
ATOM 1944 C CA . TRP B 1 53 ? 1.574 -5.266 -12.508 1 87.56 53 TRP B CA 1
ATOM 1945 C C . TRP B 1 53 ? 2.301 -6.605 -12.594 1 87.56 53 TRP B C 1
ATOM 1947 O O . TRP B 1 53 ? 1.73 -7.648 -12.266 1 87.56 53 TRP B O 1
ATOM 1957 N N . HIS B 1 54 ? 3.504 -6.664 -13.031 1 89.81 54 HIS B N 1
ATOM 1958 C CA . HIS B 1 54 ? 4.242 -7.848 -13.461 1 89.81 54 HIS B CA 1
ATOM 1959 C C . HIS B 1 54 ? 4.566 -8.758 -12.281 1 89.81 54 HIS B C 1
ATOM 1961 O O . HIS B 1 54 ? 4.719 -9.969 -12.453 1 89.81 54 HIS B O 1
ATOM 1967 N N . ASP B 1 55 ? 4.688 -8.258 -11.094 1 94.12 55 ASP B N 1
ATOM 1968 C CA . ASP B 1 55 ? 5.141 -9.109 -9.992 1 94.12 55 ASP B CA 1
ATOM 1969 C C . ASP B 1 55 ? 3.988 -9.461 -9.055 1 94.12 55 ASP B C 1
ATOM 1971 O O . ASP B 1 55 ? 4.207 -9.977 -7.961 1 94.12 55 ASP B O 1
ATOM 1975 N N . ARG B 1 56 ? 2.805 -9.109 -9.484 1 93.88 56 ARG B N 1
ATOM 1976 C CA . ARG B 1 56 ? 1.629 -9.609 -8.781 1 93.88 56 ARG B CA 1
ATOM 1977 C C . ARG B 1 56 ? 1.416 -11.094 -9.062 1 93.88 56 ARG B C 1
ATOM 1979 O O . ARG B 1 56 ? 1.653 -11.562 -10.18 1 93.88 56 ARG B O 1
ATOM 1986 N N . ASN B 1 57 ? 0.927 -11.883 -8.031 1 94.44 57 ASN B N 1
ATOM 1987 C CA . ASN B 1 57 ? 1.11 -13.32 -8.172 1 94.44 57 ASN B CA 1
ATOM 1988 C C . ASN B 1 57 ? -0.136 -14.086 -7.738 1 94.44 57 ASN B C 1
ATOM 1990 O O . ASN B 1 57 ? -0.078 -15.297 -7.516 1 94.44 57 ASN B O 1
ATOM 1994 N N . ILE B 1 58 ? -1.206 -13.398 -7.578 1 94.44 58 ILE B N 1
ATOM 1995 C CA . ILE B 1 58 ? -2.479 -14.055 -7.297 1 94.44 58 ILE B CA 1
ATOM 1996 C C . ILE B 1 58 ? -3.613 -13.289 -7.98 1 94.44 58 ILE B C 1
ATOM 1998 O O . ILE B 1 58 ? -3.531 -12.07 -8.164 1 94.44 58 ILE B O 1
ATOM 2002 N N . ILE B 1 59 ? -4.613 -14.023 -8.305 1 92.81 59 ILE B N 1
ATOM 2003 C CA . ILE B 1 59 ? -5.773 -13.414 -8.953 1 92.81 59 ILE B CA 1
ATOM 2004 C C . ILE B 1 59 ? -7 -13.57 -8.055 1 92.81 59 ILE B C 1
ATOM 2006 O O . ILE B 1 59 ? -7.344 -14.688 -7.652 1 92.81 59 ILE B O 1
ATOM 2010 N N . ILE B 1 60 ? -7.621 -12.469 -7.727 1 94.81 60 ILE B N 1
ATOM 2011 C CA . ILE B 1 60 ? -8.93 -12.477 -7.078 1 94.81 60 ILE B CA 1
ATOM 2012 C C . ILE B 1 60 ? -10.031 -12.328 -8.133 1 94.81 60 ILE B C 1
ATOM 2014 O O . ILE B 1 60 ? -10.062 -11.344 -8.867 1 94.81 60 ILE B O 1
ATOM 2018 N N . ALA B 1 61 ? -10.859 -13.289 -8.188 1 92.38 61 ALA B N 1
ATOM 2019 C CA . ALA B 1 61 ? -11.961 -13.258 -9.141 1 92.38 61 ALA B CA 1
ATOM 2020 C C . ALA B 1 61 ? -13.281 -12.961 -8.438 1 92.38 61 ALA B C 1
ATOM 2022 O O . ALA B 1 61 ? -13.672 -13.672 -7.508 1 92.38 61 ALA B O 1
ATOM 2023 N N . ALA B 1 62 ? -13.938 -11.852 -8.781 1 91.19 62 ALA B N 1
ATOM 2024 C CA . ALA B 1 62 ? -15.234 -11.43 -8.258 1 91.19 62 ALA B CA 1
ATOM 2025 C C . ALA B 1 62 ? -16.203 -11.133 -9.398 1 91.19 62 ALA B C 1
ATOM 2027 O O . ALA B 1 62 ? -16 -10.203 -10.172 1 91.19 62 ALA B O 1
ATOM 2028 N N . ASP B 1 63 ? -17.328 -11.727 -9.344 1 86.25 63 ASP B N 1
ATOM 2029 C CA . ASP B 1 63 ? -18.375 -11.57 -10.344 1 86.25 63 ASP B CA 1
ATOM 2030 C C . ASP B 1 63 ? -17.781 -11.273 -11.719 1 86.25 63 ASP B C 1
ATOM 2032 O O . ASP B 1 63 ? -17.125 -12.125 -12.312 1 86.25 63 ASP B O 1
ATOM 2036 N N . GLN B 1 64 ? -17.781 -9.922 -12.164 1 81.69 64 GLN B N 1
ATOM 2037 C CA . GLN B 1 64 ? -17.391 -9.617 -13.539 1 81.69 64 GLN B CA 1
ATOM 2038 C C . GLN B 1 64 ? -16 -9 -13.594 1 81.69 64 GLN B C 1
ATOM 2040 O O . GLN B 1 64 ? -15.578 -8.492 -14.633 1 81.69 64 GLN B O 1
ATOM 2045 N N . MET B 1 65 ? -15.312 -9.164 -12.5 1 88.56 65 MET B N 1
ATOM 2046 C CA . MET B 1 65 ? -14 -8.531 -12.469 1 88.56 65 MET B CA 1
ATOM 2047 C C . MET B 1 65 ? -12.977 -9.43 -11.789 1 88.56 65 MET B C 1
ATOM 2049 O O . MET B 1 65 ? -13.328 -10.227 -10.914 1 88.56 65 MET B O 1
ATOM 2053 N N . SER B 1 66 ? -11.727 -9.25 -12.297 1 90.44 66 SER B N 1
ATOM 2054 C CA . SER B 1 66 ? -10.594 -9.938 -11.68 1 90.44 66 SER B CA 1
ATOM 2055 C C . SER B 1 66 ? -9.492 -8.953 -11.312 1 90.44 66 SER B C 1
ATOM 2057 O O . SER B 1 66 ? -9.352 -7.906 -11.953 1 90.44 66 SER B O 1
ATOM 2059 N N . PHE B 1 67 ? -8.758 -9.297 -10.305 1 92.94 67 PHE B N 1
ATOM 2060 C CA . PHE B 1 67 ? -7.695 -8.445 -9.781 1 92.94 67 PHE B CA 1
ATOM 2061 C C . PHE B 1 67 ? -6.414 -9.242 -9.57 1 92.94 67 PHE B C 1
ATOM 2063 O O . PHE B 1 67 ? -6.41 -10.234 -8.844 1 92.94 67 PHE B O 1
ATOM 2070 N N . LYS B 1 68 ? -5.41 -8.828 -10.273 1 93.5 68 LYS B N 1
ATOM 2071 C CA . LYS B 1 68 ? -4.098 -9.406 -9.992 1 93.5 68 LYS B CA 1
ATOM 2072 C C . LYS B 1 68 ? -3.383 -8.641 -8.883 1 93.5 68 LYS B C 1
ATOM 2074 O O . LYS B 1 68 ? -3.166 -7.43 -8.992 1 93.5 68 LYS B O 1
ATOM 2079 N N . LEU B 1 69 ? -3.076 -9.391 -7.754 1 96 69 LEU B N 1
ATOM 2080 C CA . LEU B 1 69 ? -2.578 -8.758 -6.539 1 96 69 LEU B CA 1
ATOM 2081 C C . LEU B 1 69 ? -1.371 -9.516 -5.988 1 96 69 LEU B C 1
ATOM 2083 O O . LEU B 1 69 ? -0.941 -10.508 -6.57 1 96 69 LEU B O 1
ATOM 2087 N N . HIS B 1 70 ? -0.739 -8.953 -4.996 1 96.56 70 HIS B N 1
ATOM 2088 C CA . HIS B 1 70 ? 0.302 -9.648 -4.25 1 96.56 70 HIS B CA 1
ATOM 2089 C C . HIS B 1 70 ? -0.293 -10.477 -3.117 1 96.56 70 HIS B C 1
ATOM 2091 O O . HIS B 1 70 ? -1.065 -9.961 -2.307 1 96.56 70 HIS B O 1
ATOM 2097 N N . THR B 1 71 ? 0.152 -11.703 -3.02 1 96.44 71 THR B N 1
ATOM 2098 C CA . THR B 1 71 ? -0.307 -12.57 -1.936 1 96.44 71 THR B CA 1
ATOM 2099 C C . THR B 1 71 ? 0.019 -11.945 -0.579 1 96.44 71 THR B C 1
ATOM 2101 O O . THR B 1 71 ? -0.833 -11.906 0.31 1 96.44 71 THR B O 1
ATOM 2104 N N . SER B 1 72 ? 1.188 -11.375 -0.458 1 95.62 72 SER B N 1
ATOM 2105 C CA . SER B 1 72 ? 1.637 -10.844 0.826 1 95.62 72 SER B CA 1
ATOM 2106 C C . SER B 1 72 ? 0.848 -9.594 1.215 1 95.62 72 SER B C 1
ATOM 2108 O O . SER B 1 72 ? 0.605 -9.352 2.398 1 95.62 72 SER B O 1
ATOM 2110 N N . MET B 1 73 ? 0.466 -8.789 0.236 1 95.81 73 MET B N 1
ATOM 2111 C CA . MET B 1 73 ? -0.344 -7.609 0.53 1 95.81 73 MET B CA 1
ATOM 2112 C C . MET B 1 73 ? -1.68 -8.008 1.15 1 95.81 73 MET B C 1
ATOM 2114 O O . MET B 1 73 ? -2.15 -7.363 2.088 1 95.81 73 MET B O 1
ATOM 2118 N N . LEU B 1 74 ? -2.256 -9.07 0.631 1 96.62 74 LEU B N 1
ATOM 2119 C CA . LEU B 1 74 ? -3.518 -9.562 1.171 1 96.62 74 LEU B CA 1
ATOM 2120 C C . LEU B 1 74 ? -3.318 -10.148 2.564 1 96.62 74 LEU B C 1
ATOM 2122 O O . LEU B 1 74 ? -4.059 -9.82 3.494 1 96.62 74 LEU B O 1
ATOM 2126 N N . GLU B 1 75 ? -2.299 -10.93 2.709 1 95.88 75 GLU B N 1
ATOM 2127 C CA . GLU B 1 75 ? -2.027 -11.602 3.979 1 95.88 75 GLU B CA 1
ATOM 2128 C C . GLU B 1 75 ? -1.655 -10.594 5.062 1 95.88 75 GLU B C 1
ATOM 2130 O O . GLU B 1 75 ? -2.062 -10.734 6.219 1 95.88 75 GLU B O 1
ATOM 2135 N N . GLN B 1 76 ? -0.925 -9.672 4.723 1 94.31 76 GLN B N 1
ATOM 2136 C CA . GLN B 1 76 ? -0.428 -8.68 5.664 1 94.31 76 GLN B CA 1
ATOM 2137 C C . GLN B 1 76 ? -1.571 -7.855 6.25 1 94.31 76 GLN B C 1
ATOM 2139 O O . GLN B 1 76 ? -1.537 -7.48 7.422 1 94.31 76 GLN B O 1
ATOM 2144 N N . HIS B 1 77 ? -2.607 -7.613 5.469 1 96 77 HIS B N 1
ATOM 2145 C CA . HIS B 1 77 ? -3.613 -6.641 5.879 1 96 77 HIS B CA 1
ATOM 2146 C C . HIS B 1 77 ? -4.902 -7.328 6.312 1 96 77 HIS B C 1
ATOM 2148 O O . HIS B 1 77 ? -5.773 -6.699 6.918 1 96 77 HIS B O 1
ATOM 2154 N N . SER B 1 78 ? -5.008 -8.594 6.055 1 97.06 78 SER B N 1
ATOM 2155 C CA . SER B 1 78 ? -6.277 -9.266 6.305 1 97.06 78 SER B CA 1
ATOM 2156 C C . SER B 1 78 ? -6.059 -10.711 6.75 1 97.06 78 SER B C 1
ATOM 2158 O O . SER B 1 78 ? -5.598 -11.547 5.969 1 97.06 78 SER B O 1
ATOM 2160 N N . SER B 1 79 ? -6.469 -11.023 7.957 1 96.88 79 SER B N 1
ATOM 2161 C CA . SER B 1 79 ? -6.422 -12.406 8.414 1 96.88 79 SER B CA 1
ATOM 2162 C C . SER B 1 79 ? -7.402 -13.281 7.641 1 96.88 79 SER B C 1
ATOM 2164 O O . SER B 1 79 ? -7.188 -14.484 7.492 1 96.88 79 SER B O 1
ATOM 2166 N N . VAL B 1 80 ? -8.477 -12.695 7.168 1 97 80 VAL B N 1
ATOM 2167 C CA . VAL B 1 80 ? -9.461 -13.43 6.375 1 97 80 VAL B CA 1
ATOM 2168 C C . VAL B 1 80 ? -8.844 -13.852 5.043 1 97 80 VAL B C 1
ATOM 2170 O O . VAL B 1 80 ? -8.938 -15.023 4.652 1 97 80 VAL B O 1
ATOM 2173 N N . PHE B 1 81 ? -8.172 -12.922 4.387 1 96.81 81 PHE B N 1
ATOM 2174 C CA . PHE B 1 81 ? -7.496 -13.289 3.146 1 96.81 81 PHE B CA 1
ATOM 2175 C C . PHE B 1 81 ? -6.387 -14.297 3.41 1 96.81 81 PHE B C 1
ATOM 2177 O O . PHE B 1 81 ? -6.176 -15.219 2.613 1 96.81 81 PHE B O 1
ATOM 2184 N N . SER B 1 82 ? -5.688 -14.156 4.512 1 96.25 82 SER B N 1
ATOM 2185 C CA . SER B 1 82 ? -4.648 -15.117 4.863 1 96.25 82 SER B CA 1
ATOM 2186 C C . SER B 1 82 ? -5.219 -16.531 4.977 1 96.25 82 SER B C 1
ATOM 2188 O O . SER B 1 82 ? -4.66 -17.484 4.426 1 96.25 82 SER B O 1
ATOM 2190 N N . LYS B 1 83 ? -6.293 -16.641 5.609 1 95.31 83 LYS B N 1
ATOM 2191 C CA . LYS B 1 83 ? -6.934 -17.938 5.793 1 95.31 83 LYS B CA 1
ATOM 2192 C C . LYS B 1 83 ? -7.465 -18.469 4.473 1 95.31 83 LYS B C 1
ATOM 2194 O O . LYS B 1 83 ? -7.305 -19.656 4.176 1 95.31 83 LYS B O 1
ATOM 2199 N N . LEU B 1 84 ? -8.086 -17.641 3.656 1 93.81 84 LEU B N 1
ATOM 2200 C CA . LEU B 1 84 ? -8.617 -18.078 2.367 1 93.81 84 LEU B CA 1
ATOM 2201 C C . LEU B 1 84 ? -7.5 -18.594 1.465 1 93.81 84 LEU B C 1
ATOM 2203 O O . LEU B 1 84 ? -7.676 -19.594 0.773 1 93.81 84 LEU B O 1
ATOM 2207 N N . LEU B 1 85 ? -6.391 -17.906 1.529 1 92.12 85 LEU B N 1
ATOM 2208 C CA . LEU B 1 85 ? -5.254 -18.312 0.711 1 92.12 85 LEU B CA 1
ATOM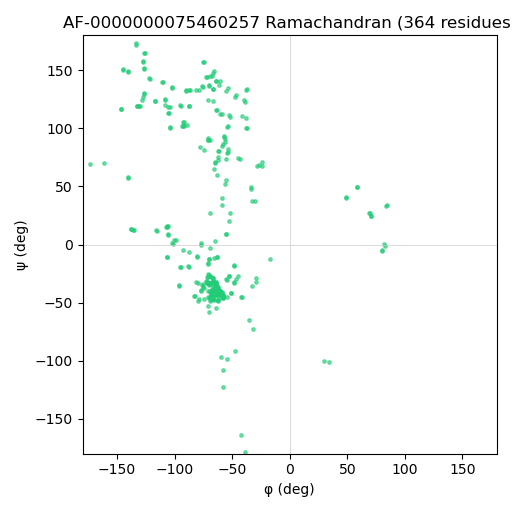 2209 C C . LEU B 1 85 ? -4.672 -19.641 1.204 1 92.12 85 LEU B C 1
ATOM 2211 O O . LEU B 1 85 ? -4.305 -20.5 0.4 1 92.12 85 LEU B O 1
ATOM 2215 N N . ASP B 1 86 ? -4.629 -19.75 2.484 1 90 86 ASP B N 1
ATOM 2216 C CA . ASP B 1 86 ? -4.156 -21 3.074 1 90 86 ASP B CA 1
ATOM 2217 C C . ASP B 1 86 ? -5.07 -22.156 2.697 1 90 86 ASP B C 1
ATOM 2219 O O . ASP B 1 86 ? -4.59 -23.25 2.363 1 90 86 ASP B O 1
ATOM 2223 N N . ASP B 1 87 ? -6.301 -21.891 2.75 1 86.38 87 ASP B N 1
ATOM 2224 C CA . ASP B 1 87 ? -7.285 -22.922 2.428 1 86.38 87 ASP B CA 1
ATOM 2225 C C . ASP B 1 87 ? -7.184 -23.344 0.962 1 86.38 87 ASP B C 1
ATOM 2227 O O . ASP B 1 87 ? -7.34 -24.516 0.635 1 86.38 87 ASP B O 1
ATOM 2231 N N . THR B 1 88 ? -6.957 -22.391 0.079 1 80.62 88 THR B N 1
ATOM 2232 C CA . THR B 1 88 ? -6.84 -22.672 -1.347 1 80.62 88 THR B CA 1
ATOM 2233 C C . THR B 1 88 ? -5.562 -23.453 -1.638 1 80.62 88 THR B C 1
ATOM 2235 O O . THR B 1 88 ? -5.535 -24.297 -2.535 1 80.62 88 THR B O 1
ATOM 2238 N N . GLN B 1 89 ? -4.555 -23.109 -0.833 1 75 89 GLN B N 1
ATOM 2239 C CA . GLN B 1 89 ? -3.297 -23.828 -0.998 1 75 89 GLN B CA 1
ATOM 2240 C C . GLN B 1 89 ? -3.414 -25.266 -0.505 1 75 89 GLN B C 1
ATOM 2242 O O . GLN B 1 89 ? -2.84 -26.188 -1.102 1 75 89 GLN B O 1
ATOM 2247 N N . ALA B 1 90 ? -4.098 -25.312 0.561 1 68.62 90 ALA B N 1
ATOM 2248 C CA . ALA B 1 90 ? -4.266 -26.641 1.148 1 68.62 90 ALA B CA 1
ATOM 2249 C C . ALA B 1 90 ? -5.129 -27.531 0.259 1 68.62 90 ALA B C 1
ATOM 2251 O O . ALA B 1 90 ? -4.91 -28.734 0.18 1 68.62 90 ALA B O 1
ATOM 2252 N N . ARG B 1 91 ? -6.137 -26.875 -0.266 1 64.31 91 ARG B N 1
ATOM 2253 C CA . ARG B 1 91 ? -7.008 -27.656 -1.13 1 64.31 91 ARG B CA 1
ATOM 2254 C C . ARG B 1 91 ? -6.293 -28.047 -2.422 1 64.31 91 ARG B C 1
ATOM 2256 O O . ARG B 1 91 ? -6.902 -28.625 -3.324 1 64.31 91 ARG B O 1
ATOM 2263 N N . HIS B 1 92 ? -4.945 -28.125 -2.285 1 56.22 92 HIS B N 1
ATOM 2264 C CA . HIS B 1 92 ? -3.896 -28.406 -3.258 1 56.22 92 HIS B CA 1
ATOM 2265 C C . HIS B 1 92 ? -4.402 -29.312 -4.371 1 56.22 92 HIS B C 1
ATOM 2267 O O . HIS B 1 92 ? -3.719 -29.516 -5.375 1 56.22 92 HIS B O 1
ATOM 2273 N N . ASN B 1 93 ? -5.305 -30.125 -4.168 1 58.44 93 ASN B N 1
ATOM 2274 C CA . ASN B 1 93 ? -5.23 -31.172 -5.176 1 58.44 93 ASN B CA 1
ATOM 2275 C C . ASN B 1 93 ? -5.457 -30.625 -6.582 1 58.44 93 ASN B C 1
ATOM 2277 O O . ASN B 1 93 ? -5.078 -31.266 -7.566 1 58.44 93 ASN B O 1
ATOM 2281 N N . SER B 1 94 ? -5.887 -29.406 -6.73 1 67.81 94 SER B N 1
ATOM 2282 C CA . SER B 1 94 ? -6.051 -28.891 -8.086 1 67.81 94 SER B CA 1
ATOM 2283 C C . SER B 1 94 ? -6.41 -27.406 -8.086 1 67.81 94 SER B C 1
ATOM 2285 O O . SER B 1 94 ? -7.559 -27.047 -8.336 1 67.81 94 SER B O 1
ATOM 2287 N N . PRO B 1 95 ? -5.305 -26.609 -7.648 1 73.12 95 PRO B N 1
ATOM 2288 C CA . PRO B 1 95 ? -5.637 -25.188 -7.668 1 73.12 95 PRO B CA 1
ATOM 2289 C C . PRO B 1 95 ? -5.977 -24.672 -9.07 1 73.12 95 PRO B C 1
ATOM 2291 O O . PRO B 1 95 ? -5.461 -25.188 -10.062 1 73.12 95 PRO B O 1
ATOM 2294 N N . GLU B 1 96 ? -7.027 -23.859 -9.117 1 81.38 96 GLU B N 1
ATOM 2295 C CA . GLU B 1 96 ? -7.285 -23.125 -10.359 1 81.38 96 GLU B CA 1
ATOM 2296 C C . GLU B 1 96 ? -6.191 -22.094 -10.633 1 81.38 96 GLU B C 1
ATOM 2298 O O . GLU B 1 96 ? -5.848 -21.297 -9.758 1 81.38 96 GLU B O 1
ATOM 2303 N N . LEU B 1 97 ? -5.629 -22.281 -11.82 1 84.69 97 LEU B N 1
ATOM 2304 C CA . LEU B 1 97 ? -4.523 -21.406 -12.172 1 84.69 97 LEU B CA 1
ATOM 2305 C C . LEU B 1 97 ? -4.828 -20.625 -13.453 1 84.69 97 LEU B C 1
ATOM 2307 O O . LEU B 1 97 ? -5.531 -21.125 -14.336 1 84.69 97 LEU B O 1
ATOM 2311 N N . PHE B 1 98 ? -4.41 -19.422 -13.477 1 83.38 98 PHE B N 1
ATOM 2312 C CA . PHE B 1 98 ? -4.359 -18.625 -14.688 1 83.38 98 PHE B CA 1
ATOM 2313 C C . PHE B 1 98 ? -2.992 -17.969 -14.852 1 83.38 98 PHE B C 1
ATOM 2315 O O . PHE B 1 98 ? -2.549 -17.219 -13.977 1 83.38 98 PHE B O 1
ATOM 2322 N N . GLU B 1 99 ? -2.295 -18.266 -15.898 1 80.44 99 GLU B N 1
ATOM 2323 C CA . GLU B 1 99 ? -0.951 -17.766 -16.172 1 80.44 99 GLU B CA 1
ATOM 2324 C C . GLU B 1 99 ? -0.036 -17.938 -14.969 1 80.44 99 GLU B C 1
ATOM 2326 O O . GLU B 1 99 ? 0.66 -17 -14.578 1 80.44 99 GLU B O 1
ATOM 2331 N N . GLY B 1 100 ? -0.219 -19.109 -14.336 1 83.5 100 GLY B N 1
ATOM 2332 C CA . GLY B 1 100 ? 0.667 -19.469 -13.234 1 83.5 100 GLY B CA 1
ATOM 2333 C C . GLY B 1 100 ? 0.261 -18.828 -11.914 1 83.5 100 GLY B C 1
ATOM 2334 O O . GLY B 1 100 ? 0.899 -19.062 -10.891 1 83.5 100 GLY B O 1
ATOM 2335 N N . CYS B 1 101 ? -0.763 -18.109 -11.984 1 88.81 101 CYS B N 1
ATOM 2336 C CA . CYS B 1 101 ? -1.278 -17.484 -10.773 1 88.81 101 CYS B CA 1
ATOM 2337 C C . CYS B 1 101 ? -2.494 -18.234 -10.242 1 88.81 101 CYS B C 1
ATOM 2339 O O . CYS B 1 101 ? -3.395 -18.594 -11.016 1 88.81 101 CYS B O 1
ATOM 2341 N N . ARG B 1 102 ? -2.477 -18.438 -9.016 1 90.44 102 ARG B N 1
ATOM 2342 C CA . ARG B 1 102 ? -3.648 -19.031 -8.375 1 90.44 102 ARG B CA 1
ATOM 2343 C C . ARG B 1 102 ? -4.832 -18.062 -8.406 1 90.44 102 ARG B C 1
ATOM 2345 O O . ARG B 1 102 ? -4.656 -16.859 -8.281 1 90.44 102 ARG B O 1
ATOM 2352 N N . ILE B 1 103 ? -6.012 -18.672 -8.547 1 90.38 103 ILE B N 1
ATOM 2353 C CA . ILE B 1 103 ? -7.234 -17.875 -8.562 1 90.38 103 ILE B CA 1
ATOM 2354 C C . ILE B 1 103 ? -8.008 -18.094 -7.262 1 90.38 103 ILE B C 1
ATOM 2356 O O . ILE B 1 103 ? -8.266 -19.234 -6.867 1 90.38 103 ILE B O 1
ATOM 2360 N N . LEU B 1 104 ? -8.305 -17.094 -6.551 1 93.25 104 LEU B N 1
ATOM 2361 C CA . LEU B 1 104 ? -9.211 -17.078 -5.406 1 93.25 104 LEU B CA 1
ATOM 2362 C C . LEU B 1 104 ? -10.539 -16.438 -5.766 1 93.25 104 LEU B C 1
ATOM 2364 O O . LEU B 1 104 ? -10.602 -15.234 -6.035 1 93.25 104 LEU B O 1
ATOM 2368 N N . ARG B 1 105 ? -11.57 -17.203 -5.762 1 91.62 105 ARG B N 1
ATOM 2369 C CA . ARG B 1 105 ? -12.891 -16.688 -6.113 1 91.62 105 ARG B CA 1
ATOM 2370 C C . ARG B 1 105 ? -13.625 -16.172 -4.875 1 91.62 105 ARG B C 1
ATOM 2372 O O . ARG B 1 105 ? -13.617 -16.828 -3.83 1 91.62 105 ARG B O 1
ATOM 2379 N N . VAL B 1 106 ? -14.172 -15.016 -4.996 1 93.25 106 VAL B N 1
ATOM 2380 C CA . VAL B 1 106 ? -14.969 -14.461 -3.91 1 93.25 106 VAL B CA 1
ATOM 2381 C C . VAL B 1 106 ? -16.344 -14.055 -4.434 1 93.25 106 VAL B C 1
ATOM 2383 O O . VAL B 1 106 ? -16.547 -13.922 -5.645 1 93.25 106 VAL B O 1
ATOM 2386 N N . ASP B 1 107 ? -17.281 -13.82 -3.537 1 92.88 107 ASP B N 1
ATOM 2387 C CA . ASP B 1 107 ? -18.672 -13.594 -3.92 1 92.88 107 ASP B CA 1
ATOM 2388 C C . ASP B 1 107 ? -19 -12.102 -3.916 1 92.88 107 ASP B C 1
ATOM 2390 O O . ASP B 1 107 ? -20.094 -11.695 -4.309 1 92.88 107 ASP B O 1
ATOM 2394 N N . ASP B 1 108 ? -18.125 -11.281 -3.693 1 91.75 108 ASP B N 1
ATOM 2395 C CA . ASP B 1 108 ? -18.359 -9.844 -3.643 1 91.75 108 ASP B CA 1
ATOM 2396 C C . ASP B 1 108 ? -18.531 -9.266 -5.047 1 91.75 108 ASP B C 1
ATOM 2398 O O . ASP B 1 108 ? -18.094 -9.867 -6.027 1 91.75 108 ASP B O 1
ATOM 2402 N N . LYS B 1 109 ? -19.219 -8.094 -5.082 1 90.12 109 LYS B N 1
ATOM 2403 C CA . LYS B 1 109 ? -19.281 -7.363 -6.34 1 90.12 109 LYS B CA 1
ATOM 2404 C C . LYS B 1 109 ? -17.906 -6.836 -6.746 1 90.12 109 LYS B C 1
ATOM 2406 O O . LYS B 1 109 ? -17.219 -6.215 -5.938 1 90.12 109 LYS B O 1
ATOM 2411 N N . GLY B 1 110 ? -17.578 -7.051 -8.031 1 91.25 110 GLY B N 1
ATOM 2412 C CA . GLY B 1 110 ? -16.266 -6.66 -8.547 1 91.25 110 GLY B CA 1
ATOM 2413 C C . GLY B 1 110 ? -16.016 -5.168 -8.438 1 91.25 110 GLY B C 1
ATOM 2414 O O . GLY B 1 110 ? -14.906 -4.75 -8.078 1 91.25 110 GLY B O 1
ATOM 2415 N N . VAL B 1 111 ? -17 -4.43 -8.703 1 87.94 111 VAL B N 1
ATOM 2416 C CA . VAL B 1 111 ? -16.828 -2.98 -8.734 1 87.94 111 VAL B CA 1
ATOM 2417 C C . VAL B 1 111 ? -16.516 -2.465 -7.332 1 87.94 111 VAL B C 1
ATOM 2419 O O . VAL B 1 111 ? -15.742 -1.521 -7.168 1 87.94 111 VAL B O 1
ATOM 2422 N N . TYR B 1 112 ? -17.031 -3.115 -6.27 1 90.38 112 TYR B N 1
ATOM 2423 C CA . TYR B 1 112 ? -16.75 -2.713 -4.898 1 90.38 112 TYR B CA 1
ATOM 2424 C C . TYR B 1 112 ? -15.336 -3.135 -4.484 1 90.38 112 TYR B C 1
ATOM 2426 O O . TYR B 1 112 ? -14.617 -2.371 -3.836 1 90.38 112 TYR B O 1
ATOM 2434 N N . LEU B 1 113 ? -14.938 -4.25 -5 1 94.06 113 LEU B N 1
ATOM 2435 C CA . LEU B 1 113 ? -13.586 -4.715 -4.703 1 94.06 113 LEU B CA 1
ATOM 2436 C C . LEU B 1 113 ? -12.547 -3.863 -5.43 1 94.06 113 LEU B C 1
ATOM 2438 O O . LEU B 1 113 ? -11.453 -3.639 -4.91 1 94.06 113 LEU B O 1
ATOM 2442 N N . ALA B 1 114 ? -12.953 -3.42 -6.594 1 91.69 114 ALA B N 1
ATOM 2443 C CA . ALA B 1 114 ? -12.039 -2.545 -7.324 1 91.69 114 ALA B CA 1
ATOM 2444 C C . ALA B 1 114 ? -11.695 -1.309 -6.5 1 91.69 114 ALA B C 1
ATOM 2446 O O . ALA B 1 114 ? -10.516 -0.966 -6.352 1 91.69 114 ALA B O 1
ATOM 2447 N N . GLU B 1 115 ? -12.656 -0.729 -5.934 1 91.75 115 GLU B N 1
ATOM 2448 C CA . GLU B 1 115 ? -12.43 0.443 -5.094 1 91.75 115 GLU B CA 1
ATOM 2449 C C . GLU B 1 115 ? -11.656 0.077 -3.832 1 91.75 115 GLU B C 1
ATOM 2451 O O . GLU B 1 115 ? -10.734 0.793 -3.436 1 91.75 115 GLU B O 1
ATOM 2456 N N . PHE B 1 116 ? -12.023 -0.966 -3.326 1 94.75 116 PHE B N 1
ATOM 2457 C CA . PHE B 1 116 ? -11.398 -1.438 -2.096 1 94.75 116 PHE B CA 1
ATOM 2458 C C . PHE B 1 116 ? -9.914 -1.701 -2.311 1 94.75 116 PHE B C 1
ATOM 2460 O O . PHE B 1 116 ? -9.07 -1.209 -1.552 1 94.75 116 PHE B O 1
ATOM 2467 N N . PHE B 1 117 ? -9.594 -2.369 -3.381 1 95.62 117 PHE B N 1
ATOM 2468 C CA . PHE B 1 117 ? -8.203 -2.684 -3.652 1 95.62 117 PHE B CA 1
ATOM 2469 C C . PHE B 1 117 ? -7.438 -1.438 -4.086 1 95.62 117 PHE B C 1
ATOM 2471 O O . PHE B 1 117 ? -6.25 -1.294 -3.783 1 95.62 117 PHE B O 1
ATOM 2478 N N . TRP B 1 118 ? -8.117 -0.579 -4.723 1 92.81 118 TRP B N 1
ATOM 2479 C CA . TRP B 1 118 ? -7.48 0.689 -5.066 1 92.81 118 TRP B CA 1
ATOM 2480 C C . TRP B 1 118 ? -7.078 1.455 -3.811 1 92.81 118 TRP B C 1
ATOM 2482 O O . TRP B 1 118 ? -5.973 1.992 -3.729 1 92.81 118 TRP B O 1
ATOM 2492 N N . ILE B 1 119 ? -7.891 1.448 -2.803 1 93 119 ILE B N 1
ATOM 2493 C CA . ILE B 1 119 ? -7.586 2.094 -1.53 1 93 119 ILE B CA 1
ATOM 2494 C C . ILE B 1 119 ? -6.426 1.373 -0.851 1 93 119 ILE B C 1
ATOM 2496 O O . ILE B 1 119 ? -5.484 2.012 -0.376 1 93 119 ILE B O 1
ATOM 2500 N N . LEU B 1 120 ? -6.465 0.126 -0.892 1 94.94 120 LEU B N 1
ATOM 2501 C CA . LEU B 1 120 ? -5.457 -0.68 -0.211 1 94.94 120 LEU B CA 1
ATOM 2502 C C . LEU B 1 120 ? -4.078 -0.455 -0.821 1 94.94 120 LEU B C 1
ATOM 2504 O O . LEU B 1 120 ? -3.08 -0.391 -0.101 1 94.94 120 LEU B O 1
ATOM 2508 N N . TYR B 1 121 ? -4.012 -0.273 -2.117 1 92.06 121 TYR B N 1
ATOM 2509 C CA . TYR B 1 121 ? -2.723 -0.234 -2.799 1 92.06 121 TYR B CA 1
ATOM 2510 C C . TYR B 1 121 ? -2.254 1.203 -2.996 1 92.06 121 TYR B C 1
ATOM 2512 O O . TYR B 1 121 ? -1.053 1.479 -2.969 1 92.06 121 TYR B O 1
ATOM 2520 N N . ASP B 1 122 ? -3.197 2.055 -3.238 1 86.44 122 ASP B N 1
ATOM 2521 C CA . ASP B 1 122 ? -2.764 3.367 -3.709 1 86.44 122 ASP B CA 1
ATOM 2522 C C . ASP B 1 122 ? -3.518 4.484 -2.99 1 86.44 122 ASP B C 1
ATOM 2524 O O . ASP B 1 122 ? -3.559 5.621 -3.469 1 86.44 122 ASP B O 1
ATOM 2528 N N . GLY B 1 123 ? -4.172 4.176 -1.993 1 84.44 123 GLY B N 1
ATOM 2529 C CA . GLY B 1 123 ? -4.863 5.203 -1.228 1 84.44 123 GLY B CA 1
ATOM 2530 C C . GLY B 1 123 ? -6.176 5.633 -1.852 1 84.44 123 GLY B C 1
ATOM 2531 O O . GLY B 1 123 ? -6.887 6.477 -1.302 1 84.44 123 GLY B O 1
ATOM 2532 N N . GLY B 1 124 ? -6.477 5.102 -3.078 1 86.62 124 GLY B N 1
ATOM 2533 C CA . GLY B 1 124 ? -7.773 5.355 -3.684 1 86.62 124 GLY B CA 1
ATOM 2534 C C . GLY B 1 124 ? -7.938 6.789 -4.156 1 86.62 124 GLY B C 1
ATOM 2535 O O . GLY B 1 124 ? -9.055 7.324 -4.156 1 86.62 124 GLY B O 1
ATOM 2536 N N . GLY B 1 125 ? -6.836 7.422 -4.43 1 81.81 125 GLY B N 1
ATOM 2537 C CA . GLY B 1 125 ? -6.938 8.797 -4.875 1 81.81 125 GLY B CA 1
ATOM 2538 C C . GLY B 1 125 ? -7.391 9.75 -3.781 1 81.81 125 GLY B C 1
ATOM 2539 O O . GLY B 1 125 ? -8.117 10.711 -4.047 1 81.81 125 GLY B O 1
ATOM 2540 N N . GLY B 1 126 ? -7.078 9.352 -2.525 1 85.88 126 GLY B N 1
ATOM 2541 C CA . GLY B 1 126 ? -7.508 10.188 -1.421 1 85.88 126 GLY B CA 1
ATOM 2542 C C . GLY B 1 126 ? -8.938 9.922 -0.989 1 85.88 126 GLY B C 1
ATOM 2543 O O . GLY B 1 126 ? -9.664 10.844 -0.61 1 85.88 126 GLY B O 1
ATOM 2544 N N . PHE B 1 127 ? -9.344 8.789 -1.08 1 88.44 127 PHE B N 1
ATOM 2545 C CA . PHE B 1 127 ? -10.711 8.406 -0.736 1 88.44 127 PHE B CA 1
ATOM 2546 C C . PHE B 1 127 ? -11.102 8.969 0.624 1 88.44 127 PHE B C 1
ATOM 2548 O O . PHE B 1 127 ? -12.234 9.43 0.805 1 88.44 127 PHE B O 1
ATOM 2555 N N . PHE B 1 128 ? -10.141 9.07 1.53 1 86.69 128 PHE B N 1
ATOM 2556 C CA . PHE B 1 128 ? -10.461 9.508 2.885 1 86.69 128 PHE B CA 1
ATOM 2557 C C . PHE B 1 128 ? -9.984 10.938 3.119 1 86.69 128 PHE B C 1
ATOM 2559 O O . PHE B 1 128 ? -9.836 11.367 4.266 1 86.69 128 PHE B O 1
ATOM 2566 N N . ASP B 1 129 ? -9.688 11.562 2.076 1 82.38 129 ASP B N 1
ATOM 2567 C CA . ASP B 1 129 ? -9.32 12.969 2.189 1 82.38 129 ASP B CA 1
ATOM 2568 C C . ASP B 1 129 ? -10.492 13.797 2.715 1 82.38 129 ASP B C 1
ATOM 2570 O O . ASP B 1 129 ? -11.5 13.961 2.027 1 82.38 129 ASP B O 1
ATOM 2574 N N . TRP B 1 130 ? -10.336 14.352 3.828 1 75.69 130 TRP B N 1
ATOM 2575 C CA . TRP B 1 130 ? -11.414 15.039 4.52 1 75.69 130 TRP B CA 1
ATOM 2576 C C . TRP B 1 130 ? -11.766 16.344 3.812 1 75.69 130 TRP B C 1
ATOM 2578 O O . TRP B 1 130 ? -12.812 16.953 4.082 1 75.69 130 TRP B O 1
ATOM 2588 N N . ARG B 1 131 ? -10.875 16.734 2.996 1 76.81 131 ARG B N 1
ATOM 2589 C CA . ARG B 1 131 ? -11.133 17.969 2.27 1 76.81 131 ARG B CA 1
ATOM 2590 C C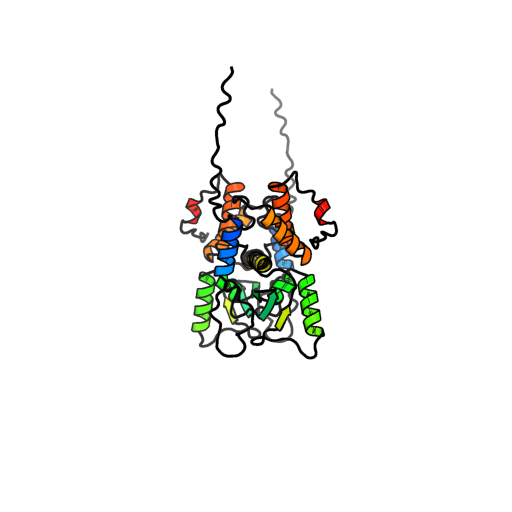 . ARG B 1 131 ? -12.047 17.734 1.075 1 76.81 131 ARG B C 1
ATOM 2592 O O . ARG B 1 131 ? -12.539 18.672 0.458 1 76.81 131 ARG B O 1
ATOM 2599 N N . LYS B 1 132 ? -12.289 16.531 0.745 1 81.44 132 LYS B N 1
ATOM 2600 C CA . LYS B 1 132 ? -13.117 16.156 -0.397 1 81.44 132 LYS B CA 1
ATOM 2601 C C . LYS B 1 132 ? -14.438 15.547 0.059 1 81.44 132 LYS B C 1
ATOM 2603 O O . LYS B 1 132 ? -14.477 14.789 1.035 1 81.44 132 LYS B O 1
ATOM 2608 N N . PRO B 1 133 ? -15.508 15.93 -0.669 1 83.06 133 PRO B N 1
ATOM 2609 C CA . PRO B 1 133 ? -16.781 15.289 -0.327 1 83.06 133 PRO B CA 1
ATOM 2610 C C . PRO B 1 133 ? -16.766 13.781 -0.59 1 83.06 133 PRO B C 1
ATOM 2612 O O . PRO B 1 133 ? -16.172 13.328 -1.567 1 83.06 133 PRO B O 1
ATOM 2615 N N . ILE B 1 134 ? -17.406 13.062 0.371 1 84.5 134 ILE B N 1
ATOM 2616 C CA . ILE B 1 134 ? -17.531 11.617 0.224 1 84.5 134 ILE B CA 1
ATOM 2617 C C . ILE B 1 134 ? -19 11.219 0.362 1 84.5 134 ILE B C 1
ATOM 2619 O O . ILE B 1 134 ? -19.703 11.711 1.25 1 84.5 134 ILE B O 1
ATOM 2623 N N . GLU B 1 135 ? -19.469 10.461 -0.583 1 84.44 135 GLU B N 1
ATOM 2624 C CA . GLU B 1 135 ? -20.844 9.953 -0.484 1 84.44 135 GLU B CA 1
ATOM 2625 C C . GLU B 1 135 ? -20.969 8.914 0.629 1 84.44 135 GLU B C 1
ATOM 2627 O O . GLU B 1 135 ? -20.156 7.996 0.724 1 84.44 135 GLU B O 1
ATOM 2632 N N . VAL B 1 136 ? -22.016 9.016 1.385 1 83 136 VAL B N 1
ATOM 2633 C CA . VAL B 1 136 ? -22.203 8.125 2.529 1 83 136 VAL B CA 1
ATOM 2634 C C . VAL B 1 136 ? -22.344 6.684 2.049 1 83 136 VAL B C 1
ATOM 2636 O O . VAL B 1 136 ? -21.875 5.754 2.717 1 83 136 VAL B O 1
ATOM 2639 N N . THR B 1 137 ? -22.922 6.516 0.931 1 84.81 137 THR B N 1
ATOM 2640 C CA . THR B 1 137 ? -23.125 5.176 0.396 1 84.81 137 THR B CA 1
ATOM 2641 C C . THR B 1 137 ? -21.797 4.52 0.049 1 84.81 137 THR B C 1
ATOM 2643 O O . THR B 1 137 ? -21.578 3.338 0.324 1 84.81 137 THR B O 1
ATOM 2646 N N . ASP B 1 138 ? -20.953 5.355 -0.51 1 87.5 138 ASP B N 1
ATOM 2647 C CA . ASP B 1 138 ? -19.625 4.84 -0.85 1 87.5 138 ASP B CA 1
ATOM 2648 C C . ASP B 1 138 ? -18.828 4.496 0.408 1 87.5 138 ASP B C 1
ATOM 2650 O O . ASP B 1 138 ? -18.188 3.449 0.474 1 87.5 138 ASP B O 1
ATOM 2654 N N . LEU B 1 139 ? -18.938 5.332 1.332 1 90.56 139 LEU B N 1
ATOM 2655 C CA . LEU B 1 139 ? -18.234 5.125 2.594 1 90.56 139 LEU B CA 1
ATOM 2656 C C . LEU B 1 139 ? -18.766 3.881 3.309 1 90.56 139 LEU B C 1
ATOM 2658 O O . LEU B 1 139 ? -17.969 3.076 3.812 1 90.56 139 LEU B O 1
ATOM 2662 N N . ARG B 1 140 ? -20.031 3.701 3.277 1 88.38 140 ARG B N 1
ATOM 2663 C CA . ARG B 1 140 ? -20.641 2.529 3.896 1 88.38 140 ARG B CA 1
ATOM 2664 C C . ARG B 1 140 ? -20.188 1.248 3.203 1 88.38 140 ARG B C 1
ATOM 2666 O O . ARG B 1 140 ? -19.859 0.263 3.865 1 88.38 140 ARG B O 1
ATOM 2673 N N . ARG B 1 141 ? -20.109 1.316 1.97 1 90 141 ARG B N 1
ATOM 2674 C CA . ARG B 1 141 ? -19.719 0.147 1.188 1 90 141 ARG B CA 1
ATOM 2675 C C . ARG B 1 141 ? -18.281 -0.26 1.492 1 90 141 ARG B C 1
ATOM 2677 O O . ARG B 1 141 ? -18 -1.429 1.771 1 90 141 ARG B O 1
ATOM 2684 N N . ILE B 1 142 ? -17.406 0.715 1.487 1 94.25 142 ILE B N 1
ATOM 2685 C CA . ILE B 1 142 ? -15.992 0.442 1.761 1 94.25 142 ILE B CA 1
ATOM 2686 C C . ILE B 1 142 ? -15.836 -0.054 3.195 1 94.25 142 ILE B C 1
ATOM 2688 O O . ILE B 1 142 ? -15.047 -0.968 3.459 1 94.25 142 ILE B O 1
ATOM 2692 N N . THR B 1 143 ? -16.609 0.493 4.059 1 92.44 143 THR B N 1
ATOM 2693 C CA . THR B 1 143 ? -16.547 0.088 5.461 1 92.44 143 THR B CA 1
ATOM 2694 C C . THR B 1 143 ? -16.953 -1.374 5.617 1 92.44 143 THR B C 1
ATOM 2696 O O . THR B 1 143 ? -16.266 -2.146 6.285 1 92.44 143 THR B O 1
ATOM 2699 N N . LEU B 1 144 ? -17.969 -1.764 4.957 1 93.25 144 LEU B N 1
ATOM 2700 C CA . LEU B 1 144 ? -18.484 -3.123 5.066 1 93.25 144 LEU B CA 1
ATOM 2701 C C . LEU B 1 144 ? -17.5 -4.129 4.473 1 93.25 144 LEU B C 1
ATOM 2703 O O . LEU B 1 144 ? -17.266 -5.191 5.055 1 93.25 144 LEU B O 1
ATOM 2707 N N . ILE B 1 145 ? -16.922 -3.742 3.398 1 95.69 145 ILE B N 1
ATOM 2708 C CA . ILE B 1 145 ? -15.922 -4.621 2.793 1 95.69 145 ILE B CA 1
ATOM 2709 C C . ILE B 1 145 ? -14.711 -4.742 3.713 1 95.69 145 ILE B C 1
ATOM 2711 O O . ILE B 1 145 ? -14.188 -5.836 3.924 1 95.69 145 ILE B O 1
ATOM 2715 N N . ALA B 1 146 ? -14.289 -3.602 4.254 1 95.94 146 ALA B N 1
ATOM 2716 C CA . ALA B 1 146 ? -13.133 -3.6 5.148 1 95.94 146 ALA B CA 1
ATOM 2717 C C . ALA B 1 146 ? -13.398 -4.434 6.398 1 95.94 146 ALA B C 1
ATOM 2719 O O . ALA B 1 146 ? -12.508 -5.129 6.895 1 95.94 146 ALA B O 1
ATOM 2720 N N . ILE B 1 147 ? -14.609 -4.395 6.883 1 94 147 ILE B N 1
ATOM 2721 C CA . ILE B 1 147 ? -14.992 -5.199 8.039 1 94 147 ILE B CA 1
ATOM 2722 C C . ILE B 1 147 ? -15.008 -6.676 7.656 1 94 147 ILE B C 1
ATOM 2724 O O . ILE B 1 147 ? -14.461 -7.516 8.375 1 94 147 ILE B O 1
ATOM 2728 N N . LYS B 1 148 ? -15.633 -6.988 6.562 1 96.12 148 LYS B N 1
ATOM 2729 C CA . LYS B 1 148 ? -15.711 -8.359 6.078 1 96.12 148 LYS B CA 1
ATOM 2730 C C . LYS B 1 148 ? -14.336 -9.016 6.016 1 96.12 148 LYS B C 1
ATOM 2732 O O . LYS B 1 148 ? -14.164 -10.156 6.449 1 96.12 148 LYS B O 1
ATOM 2737 N N . TYR B 1 149 ? -13.414 -8.25 5.559 1 97.44 149 TYR B N 1
ATOM 2738 C CA . TYR B 1 149 ? -12.086 -8.812 5.332 1 97.44 149 TYR B CA 1
ATOM 2739 C C . TYR B 1 149 ? -11.133 -8.414 6.449 1 97.44 149 TYR B C 1
ATOM 2741 O O . TYR B 1 149 ? -9.93 -8.695 6.379 1 97.44 149 TYR B O 1
ATOM 2749 N N . LYS B 1 150 ? -11.602 -7.699 7.41 1 96.94 150 LYS B N 1
ATOM 2750 C CA . LYS B 1 150 ? -10.867 -7.32 8.617 1 96.94 150 LYS B CA 1
ATOM 2751 C C . LYS B 1 150 ? -9.602 -6.551 8.266 1 96.94 150 LYS B C 1
ATOM 2753 O O . LYS B 1 150 ? -8.523 -6.863 8.773 1 96.94 150 LYS B O 1
ATOM 2758 N N . VAL B 1 151 ? -9.719 -5.586 7.469 1 96.56 151 VAL B N 1
ATOM 2759 C CA . VAL B 1 151 ? -8.609 -4.695 7.145 1 96.56 151 VAL B CA 1
ATOM 2760 C C . VAL B 1 151 ? -8.633 -3.48 8.07 1 96.56 151 VAL B C 1
ATOM 2762 O O . VAL B 1 151 ? -9.305 -2.486 7.777 1 96.56 151 VAL B O 1
ATOM 2765 N N . GLN B 1 152 ? -7.797 -3.525 9.023 1 92.38 152 GLN B N 1
ATOM 2766 C CA . GLN B 1 152 ? -7.949 -2.656 10.188 1 92.38 152 GLN B CA 1
ATOM 2767 C C . GLN B 1 152 ? -7.664 -1.2 9.828 1 92.38 152 GLN B C 1
ATOM 2769 O O . GLN B 1 152 ? -8.383 -0.296 10.258 1 92.38 152 GLN B O 1
ATOM 2774 N N . HIS B 1 153 ? -6.625 -0.929 9.125 1 89.69 153 HIS B N 1
ATOM 2775 C CA . HIS B 1 153 ? -6.289 0.467 8.867 1 89.69 153 HIS B CA 1
ATOM 2776 C C . HIS B 1 153 ? -7.371 1.151 8.039 1 89.69 153 HIS B C 1
ATOM 2778 O O . HIS B 1 153 ? -7.629 2.346 8.211 1 89.69 153 HIS B O 1
ATOM 2784 N N . ILE B 1 154 ? -8.023 0.409 7.16 1 93 154 ILE B N 1
ATOM 2785 C CA . ILE B 1 154 ? -9.109 0.989 6.375 1 93 154 ILE B CA 1
ATOM 2786 C C . ILE B 1 154 ? -10.352 1.152 7.254 1 93 154 ILE B C 1
ATOM 2788 O O . ILE B 1 154 ? -11.062 2.156 7.156 1 93 154 ILE B O 1
ATOM 2792 N N . ILE B 1 155 ? -10.594 0.229 8.141 1 91.56 155 ILE B N 1
ATOM 2793 C CA . ILE B 1 155 ? -11.688 0.355 9.094 1 91.56 155 ILE B CA 1
ATOM 2794 C C . ILE B 1 155 ? -11.5 1.619 9.93 1 91.56 155 ILE B C 1
ATOM 2796 O O . ILE B 1 155 ? -12.43 2.416 10.086 1 91.56 155 ILE B O 1
ATOM 2800 N N . ASP B 1 156 ? -10.32 1.794 10.336 1 87.56 156 ASP B N 1
ATOM 2801 C CA . ASP B 1 156 ? -10.031 2.951 11.18 1 87.56 156 ASP B CA 1
ATOM 2802 C C . ASP B 1 156 ? -10.305 4.254 10.43 1 87.56 156 ASP B C 1
ATOM 2804 O O . ASP B 1 156 ? -10.953 5.16 10.961 1 87.56 156 ASP B O 1
ATOM 2808 N N . GLU B 1 157 ? -9.789 4.305 9.258 1 88 157 GLU B N 1
ATOM 2809 C CA . GLU B 1 157 ? -9.992 5.508 8.453 1 88 157 GLU B CA 1
ATOM 2810 C C . GLU B 1 157 ? -11.477 5.73 8.172 1 88 157 GLU B C 1
ATOM 2812 O O . GLU B 1 157 ? -11.961 6.867 8.227 1 88 157 GLU B O 1
ATOM 2817 N N . ALA B 1 158 ? -12.133 4.68 7.895 1 89.69 158 ALA B N 1
ATOM 2818 C CA . ALA B 1 158 ? -13.555 4.77 7.574 1 89.69 158 ALA B CA 1
ATOM 2819 C C . ALA B 1 158 ? -14.359 5.238 8.781 1 89.69 158 ALA B C 1
ATOM 2821 O O . ALA B 1 158 ? -15.266 6.066 8.656 1 89.69 158 ALA B O 1
ATOM 2822 N N . VAL B 1 159 ? -14.055 4.754 9.914 1 84.25 159 VAL B N 1
ATOM 2823 C CA . VAL B 1 159 ? -14.766 5.117 11.133 1 84.25 159 VAL B CA 1
ATOM 2824 C C . VAL B 1 159 ? -14.531 6.594 11.445 1 84.25 159 VAL B C 1
ATOM 2826 O O . VAL B 1 159 ? -15.469 7.309 11.812 1 84.25 159 VAL B O 1
ATOM 2829 N N . ILE B 1 160 ? -13.352 7.051 11.281 1 83.44 160 ILE B N 1
ATOM 2830 C CA . ILE B 1 160 ? -13.039 8.461 11.484 1 83.44 160 ILE B CA 1
ATOM 2831 C C . ILE B 1 160 ? -13.906 9.32 10.562 1 83.44 160 ILE B C 1
ATOM 2833 O O . ILE B 1 160 ? -14.477 10.32 10.992 1 83.44 160 ILE B O 1
ATOM 2837 N N . CYS B 1 161 ? -14.016 8.891 9.367 1 84.69 161 CYS B N 1
ATOM 2838 C CA . CYS B 1 161 ? -14.797 9.633 8.383 1 84.69 161 CYS B CA 1
ATOM 2839 C C . CYS B 1 161 ? -16.281 9.609 8.742 1 84.69 161 CYS B C 1
ATOM 2841 O O . CYS B 1 161 ? -16.969 10.633 8.656 1 84.69 161 CYS B O 1
ATOM 2843 N N . LEU B 1 162 ? -16.703 8.453 9.141 1 83.19 162 LEU B N 1
ATOM 2844 C CA . LEU B 1 162 ? -18.109 8.32 9.5 1 83.19 162 LEU B CA 1
ATOM 2845 C C . LEU B 1 162 ? -18.453 9.18 10.711 1 83.19 162 LEU B C 1
ATOM 2847 O O . LEU B 1 162 ? -19.484 9.844 10.734 1 83.19 162 LEU B O 1
ATOM 2851 N N . GLU B 1 163 ? -17.547 9.203 11.625 1 78.88 163 GLU B N 1
ATOM 2852 C CA . GLU B 1 163 ? -17.75 10.008 12.82 1 78.88 163 GLU B CA 1
ATOM 2853 C C . GLU B 1 163 ? -17.703 11.5 12.5 1 78.88 163 GLU B C 1
ATOM 2855 O O . GLU B 1 163 ? -18.422 12.289 13.109 1 78.88 163 GLU B O 1
ATOM 2860 N N . TYR B 1 164 ? -16.938 11.82 11.586 1 78.56 164 TYR B N 1
ATOM 2861 C CA . TYR B 1 164 ? -16.734 13.227 11.266 1 78.56 164 TYR B CA 1
ATOM 2862 C C . TYR B 1 164 ? -17.844 13.734 10.344 1 78.56 164 TYR B C 1
ATOM 2864 O O . TYR B 1 164 ? -18.453 14.773 10.617 1 78.56 164 TYR B O 1
ATOM 2872 N N . PHE B 1 165 ? -18.172 12.977 9.383 1 75.75 165 PHE B N 1
ATOM 2873 C CA . PHE B 1 165 ? -19.078 13.469 8.344 1 75.75 165 PHE B CA 1
ATOM 2874 C C . PHE B 1 165 ? -20.516 13.078 8.648 1 75.75 165 PHE B C 1
ATOM 2876 O O . PHE B 1 165 ? -21.453 13.719 8.164 1 75.75 165 PHE B O 1
ATOM 2883 N N . PHE B 1 166 ? -20.688 12.062 9.516 1 76.31 166 PHE B N 1
ATOM 2884 C CA . PHE B 1 166 ? -22.031 11.562 9.75 1 76.31 166 PHE B CA 1
ATOM 2885 C C . PHE B 1 166 ? -22.234 11.227 11.227 1 76.31 166 PHE B C 1
ATOM 2887 O O . PHE B 1 166 ? -22.625 10.109 11.562 1 76.31 166 PHE B O 1
ATOM 2894 N N . PRO B 1 167 ? -22.031 12.219 12.047 1 67.38 167 PRO B N 1
ATOM 2895 C CA . PRO B 1 167 ? -22.031 11.969 13.492 1 67.38 167 PRO B CA 1
ATOM 2896 C C . PRO B 1 167 ? -23.375 11.484 14.008 1 67.38 167 PRO B C 1
ATOM 2898 O O . PRO B 1 167 ? -23.438 10.711 14.969 1 67.38 167 PRO B O 1
ATOM 2901 N N . THR B 1 168 ? -24.328 11.922 13.516 1 65.38 168 THR B N 1
ATOM 2902 C CA . THR B 1 168 ? -25.656 11.586 14.016 1 65.38 168 THR B CA 1
ATOM 2903 C C . THR B 1 168 ? -26.109 10.219 13.508 1 65.38 168 THR B C 1
ATOM 2905 O O . THR B 1 168 ? -26.938 9.555 14.133 1 65.38 168 THR B O 1
ATOM 2908 N N . SER B 1 169 ? -25.719 9.93 12.414 1 56.38 169 SER B N 1
ATOM 2909 C CA . SER B 1 169 ? -26.156 8.68 11.797 1 56.38 169 SER B CA 1
ATOM 2910 C C . SER B 1 169 ? -25.234 7.523 12.18 1 56.38 169 SER B C 1
ATOM 2912 O O . SER B 1 169 ? -25.625 6.359 12.109 1 56.38 169 SER B O 1
ATOM 2914 N N . PHE B 1 170 ? -24.016 7.836 12.656 1 56 170 PHE B N 1
ATOM 2915 C CA . PHE B 1 170 ? -23.031 6.781 12.883 1 56 170 PHE B CA 1
ATOM 2916 C C . PHE B 1 170 ? -22.906 6.473 14.375 1 56 170 PHE B C 1
ATOM 2918 O O . PHE B 1 170 ? -22.625 7.367 15.172 1 56 170 PHE B O 1
ATOM 2925 N N . LYS B 1 171 ? -23.5 5.422 14.898 1 49.84 171 LYS B N 1
ATOM 2926 C CA . LYS B 1 171 ? -23.188 4.891 16.219 1 49.84 171 LYS B CA 1
ATOM 2927 C C . LYS B 1 171 ? -22.109 3.82 16.141 1 49.84 171 LYS B C 1
ATOM 2929 O O . LYS B 1 171 ? -22.266 2.816 15.445 1 49.84 171 LYS B O 1
ATOM 2934 N N . PRO B 1 172 ? -20.891 4.145 16.484 1 47.94 172 PRO B N 1
ATOM 2935 C CA . PRO B 1 172 ? -19.766 3.203 16.406 1 47.94 172 PRO B CA 1
ATOM 2936 C C . PRO B 1 172 ? -20.141 1.802 16.891 1 47.94 172 PRO B C 1
ATOM 2938 O O . PRO B 1 172 ? -19.594 0.812 16.391 1 47.94 172 PRO B O 1
ATOM 2941 N N . ASP B 1 173 ? -20.828 1.78 18.016 1 45.12 173 ASP B N 1
ATOM 2942 C CA . ASP B 1 173 ? -21.25 0.484 18.531 1 45.12 173 ASP B CA 1
ATOM 2943 C C . ASP B 1 173 ? -21.906 -0.349 17.438 1 45.12 173 ASP B C 1
ATOM 2945 O O . ASP B 1 173 ? -22.109 -1.556 17.594 1 45.12 173 ASP B O 1
ATOM 2949 N N . HIS B 1 174 ? -22.297 0.33 16.422 1 45.19 174 HIS B N 1
ATOM 2950 C CA . HIS B 1 174 ? -23 -0.403 15.375 1 45.19 174 HIS B CA 1
ATOM 2951 C C . HIS B 1 174 ? -22.031 -1.297 14.594 1 45.19 174 HIS B C 1
ATOM 2953 O O . HIS B 1 174 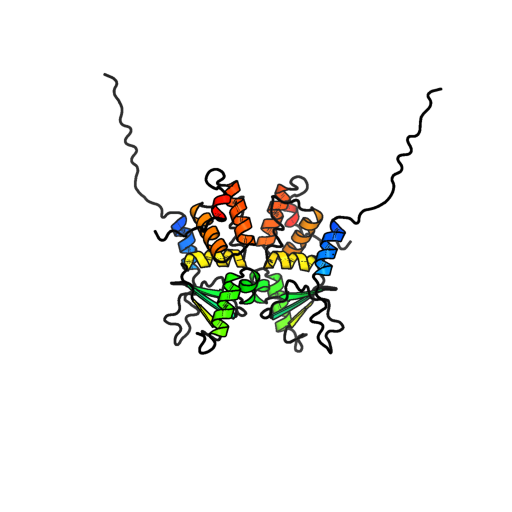? -22.469 -2.215 13.898 1 45.19 174 HIS B O 1
ATOM 2959 N N . PHE B 1 175 ? -20.828 -0.94 14.523 1 43.28 175 PHE B N 1
ATOM 2960 C CA . PHE B 1 175 ? -19.938 -1.768 13.719 1 43.28 175 PHE B CA 1
ATOM 2961 C C . PHE B 1 175 ? -19.547 -3.037 14.469 1 43.28 175 PHE B C 1
ATOM 2963 O O . PHE B 1 175 ? -19.109 -4.012 13.859 1 43.28 175 PHE B O 1
ATOM 2970 N N . ASN B 1 176 ? -19.297 -2.949 15.719 1 37.44 176 ASN B N 1
ATOM 2971 C CA . ASN B 1 176 ? -19.031 -4.191 16.438 1 37.44 176 ASN B CA 1
ATOM 2972 C C . ASN B 1 176 ? -20.172 -5.195 16.25 1 37.44 176 ASN B C 1
ATOM 2974 O O . ASN B 1 176 ? -20.109 -6.312 16.781 1 37.44 176 ASN B O 1
ATOM 2978 N N . SER B 1 177 ? -21.422 -4.691 16.078 1 32.72 177 SER B N 1
ATOM 2979 C CA . SER B 1 177 ? -22.453 -5.707 15.859 1 32.72 177 SER B CA 1
ATOM 2980 C C . SER B 1 177 ? -22.219 -6.441 14.539 1 32.72 177 SER B C 1
ATOM 2982 O O . SER B 1 177 ? -21.547 -5.926 13.641 1 32.72 177 SER B O 1
ATOM 2984 N N . ASP B 1 178 ? -22.594 -7.715 14.422 1 33.53 178 ASP B N 1
ATOM 2985 C CA . ASP B 1 178 ? -22.719 -8.539 13.219 1 33.53 178 ASP B CA 1
ATOM 2986 C C . ASP B 1 178 ? -23.172 -7.699 12.023 1 33.53 178 ASP B C 1
ATOM 2988 O O . ASP B 1 178 ? -24.328 -7.262 11.969 1 33.53 178 ASP B O 1
ATOM 2992 N N . PHE B 1 179 ? -22.641 -6.602 11.727 1 34.12 179 PHE B N 1
ATOM 2993 C CA . PHE B 1 179 ? -23.047 -5.984 10.469 1 34.12 179 PHE B CA 1
ATOM 2994 C C . PHE B 1 179 ? -23.578 -7.035 9.5 1 34.12 179 PHE B C 1
ATOM 2996 O O . PHE B 1 179 ? -22.797 -7.809 8.93 1 34.12 179 PHE B O 1
ATOM 3003 N N . TYR B 1 180 ? -24.609 -7.605 9.742 1 29.48 180 TYR B N 1
ATOM 3004 C CA . TYR B 1 180 ? -25.422 -8.328 8.766 1 29.48 180 TYR B CA 1
ATOM 3005 C C . TYR B 1 180 ? -25.547 -7.543 7.465 1 29.48 180 TYR B C 1
ATOM 3007 O O . TYR B 1 180 ? -25.953 -6.379 7.477 1 29.48 180 TYR B O 1
ATOM 3015 N N . ILE B 1 181 ? -24.547 -7.422 6.574 1 31.66 181 ILE B N 1
ATOM 3016 C CA . ILE B 1 181 ? -24.875 -7.188 5.168 1 31.66 181 ILE B CA 1
ATOM 3017 C C . ILE B 1 181 ? -26.25 -7.758 4.855 1 31.66 181 ILE B C 1
ATOM 3019 O O . ILE B 1 181 ? -26.469 -8.969 4.93 1 31.66 181 ILE B O 1
ATOM 3023 N N . GLY B 1 182 ? -27.281 -7.207 5.367 1 26.34 182 GLY B N 1
ATOM 3024 C CA . GLY B 1 182 ? -28.656 -7.59 5.074 1 26.34 182 GLY B CA 1
ATOM 3025 C C . GLY B 1 182 ? -28.875 -7.957 3.617 1 26.34 182 GLY B C 1
ATOM 3026 O O . GLY B 1 182 ? -28.297 -7.336 2.721 1 26.34 182 GLY B O 1
ATOM 3027 N N . SER B 1 183 ? -28.906 -9.273 3.301 1 26.12 183 SER B N 1
ATOM 3028 C CA . SER B 1 183 ? -29.594 -9.914 2.184 1 26.12 183 SER B CA 1
ATOM 3029 C C . SER B 1 183 ? -30.844 -9.148 1.789 1 26.12 183 SER B C 1
ATOM 3031 O O . SER B 1 183 ? -31.891 -9.258 2.447 1 26.12 183 SER B O 1
ATOM 3033 N N . ASP B 1 184 ? -30.859 -7.773 1.816 1 24.44 184 ASP B N 1
ATOM 3034 C CA . ASP B 1 184 ? -32.094 -7.508 1.088 1 24.44 184 ASP B CA 1
ATOM 3035 C C . ASP B 1 184 ? -31.969 -7.914 -0.378 1 24.44 184 ASP B C 1
ATOM 3037 O O . ASP B 1 184 ? -30.875 -7.824 -0.961 1 24.44 184 ASP B O 1
#

pLDDT: mean 70.38, std 25.36, range [23.27, 97.5]